Protein AF-A0A2D4IFN1-F1 (afdb_monomer_lite)

Foldseek 3Di:
DDDPVLLVLLVVQVLVVVVVVDDPVVSVVVVVCVVVVVLVVDPPNDDPPDQPPDPPDVVSSHDDDDAFPLDCVNQLPDDPVLLVVLCVVVVHDDFQAADPPPDADPLAAAADWDFDQDPVGTDTDGPRDDDDGRQNSHDSNVSSVRSSLSCQQAQGDSLVVDDLVRLVVNCVNQHDPVLQDDADPPADRVNSSVVSSVSCCVVPPHDPPRDYNDD

InterPro domains:
  IPR026254 E3 ubiquitin-protein ligase RNF31-like [PTHR16004] (50-207)
  IPR041031 RNF31, C-terminal [PF18091] (82-173)

Structure (mmCIF, N/CA/C/O backbone):
data_AF-A0A2D4IFN1-F1
#
_entry.id   AF-A0A2D4IFN1-F1
#
loop_
_atom_site.group_PDB
_atom_site.id
_atom_site.type_symbol
_atom_site.label_atom_id
_atom_site.label_alt_id
_atom_site.label_comp_id
_atom_site.label_asym_id
_atom_site.label_entity_id
_atom_site.label_seq_id
_atom_site.pdbx_PDB_ins_code
_atom_site.Cartn_x
_atom_site.Cartn_y
_atom_site.Cartn_z
_atom_site.occupancy
_atom_site.B_iso_or_equiv
_atom_site.auth_seq_id
_atom_site.auth_comp_id
_atom_site.auth_asym_id
_atom_site.auth_atom_id
_atom_site.pdbx_PDB_model_num
ATOM 1 N N . TYR A 1 1 ? -7.318 36.424 -1.159 1.00 52.06 1 TYR A N 1
ATOM 2 C CA . TYR A 1 1 ? -5.862 36.596 -1.014 1.00 52.06 1 TYR A CA 1
ATOM 3 C C . TYR A 1 1 ? -5.409 35.770 0.176 1.00 52.06 1 TYR A C 1
ATOM 5 O O . TYR A 1 1 ? -6.035 35.877 1.222 1.00 52.06 1 TYR A O 1
ATOM 13 N N . MET A 1 2 ? -4.438 34.872 -0.018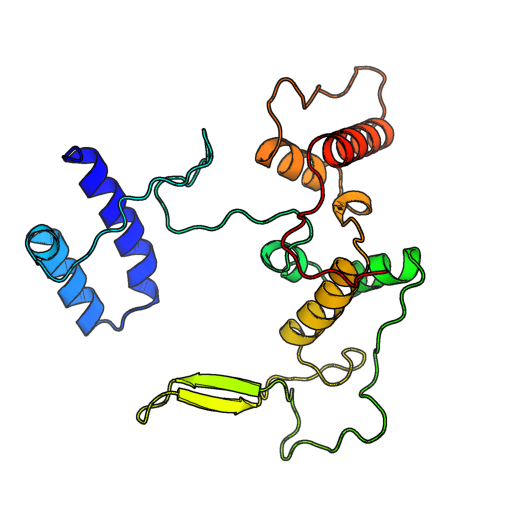 1.00 57.16 2 MET A N 1
ATOM 14 C CA . MET A 1 2 ? -3.873 34.053 1.065 1.00 57.16 2 MET A CA 1
ATOM 15 C C . MET A 1 2 ? -3.116 34.941 2.053 1.00 57.16 2 MET A C 1
ATOM 17 O O . MET A 1 2 ? -2.542 35.952 1.650 1.00 57.16 2 MET A O 1
ATOM 21 N N . GLY A 1 3 ? -3.128 34.577 3.333 1.00 70.31 3 GLY A N 1
ATOM 22 C CA . GLY A 1 3 ? -2.369 35.307 4.349 1.00 70.31 3 GLY A CA 1
ATOM 23 C C . GLY A 1 3 ? -0.859 35.103 4.185 1.00 70.31 3 GLY A C 1
ATOM 24 O O . GLY A 1 3 ? -0.416 34.052 3.726 1.00 70.31 3 GLY A O 1
ATOM 25 N N . GLU A 1 4 ? -0.056 36.073 4.618 1.00 70.31 4 GLU A N 1
ATOM 26 C CA . GLU A 1 4 ? 1.418 36.022 4.590 1.00 70.31 4 GLU A CA 1
ATOM 27 C C . GLU A 1 4 ? 1.976 34.755 5.272 1.00 70.31 4 GLU A C 1
ATOM 29 O O . GLU A 1 4 ? 2.877 34.089 4.765 1.00 70.31 4 GLU A O 1
ATOM 34 N N . THR A 1 5 ? 1.344 34.324 6.366 1.00 70.44 5 THR A N 1
ATOM 35 C CA . THR A 1 5 ? 1.669 33.074 7.068 1.00 70.44 5 THR A CA 1
ATOM 36 C C . THR A 1 5 ? 1.341 31.811 6.259 1.00 70.44 5 THR A C 1
ATOM 38 O O . THR A 1 5 ? 1.999 30.782 6.418 1.00 70.44 5 THR A O 1
ATOM 41 N N . GLU A 1 6 ? 0.315 31.838 5.403 1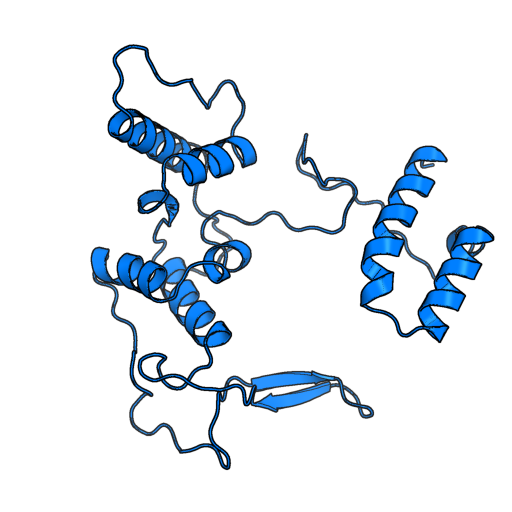.00 67.56 6 GLU A N 1
ATOM 42 C CA . GLU A 1 6 ? -0.013 30.702 4.529 1.00 67.56 6 GLU A CA 1
ATOM 43 C C . GLU A 1 6 ? 1.012 30.570 3.394 1.00 67.56 6 GLU A C 1
ATOM 45 O O . GLU A 1 6 ? 1.385 29.452 3.042 1.00 67.56 6 GLU A O 1
ATOM 50 N N . LEU A 1 7 ? 1.512 31.698 2.880 1.00 70.00 7 LEU A N 1
ATOM 51 C CA . LEU A 1 7 ? 2.553 31.746 1.850 1.00 70.00 7 LEU A CA 1
ATOM 52 C C . LEU A 1 7 ? 3.887 31.195 2.357 1.00 70.00 7 LEU A C 1
ATOM 54 O O . LEU A 1 7 ? 4.477 30.327 1.716 1.00 70.00 7 LEU A O 1
ATOM 58 N N . LEU A 1 8 ? 4.323 31.626 3.543 1.00 73.12 8 LEU A N 1
ATOM 59 C CA . LEU A 1 8 ? 5.566 31.139 4.151 1.00 73.12 8 LEU A CA 1
ATOM 60 C C . LEU A 1 8 ? 5.542 29.618 4.386 1.00 73.12 8 LEU A C 1
ATOM 62 O O . LEU A 1 8 ? 6.537 28.940 4.143 1.00 73.12 8 LEU A O 1
ATOM 66 N N . ASN A 1 9 ? 4.396 29.066 4.798 1.00 74.25 9 ASN A N 1
ATOM 67 C CA . ASN A 1 9 ? 4.241 27.622 5.009 1.00 74.25 9 ASN A CA 1
ATOM 68 C C . ASN A 1 9 ? 4.241 26.809 3.706 1.00 74.25 9 ASN A C 1
ATOM 70 O O . ASN A 1 9 ? 4.748 25.687 3.676 1.00 74.25 9 ASN A O 1
ATOM 74 N N . TYR A 1 10 ? 3.648 27.346 2.639 1.00 74.31 10 TYR A N 1
ATOM 75 C CA . TYR A 1 10 ? 3.663 26.695 1.330 1.00 74.31 10 TYR A CA 1
ATOM 76 C C . TYR A 1 10 ? 5.096 26.582 0.805 1.00 74.31 10 TYR A C 1
ATOM 78 O O . TYR A 1 10 ? 5.537 25.503 0.413 1.00 74.31 10 TYR A O 1
ATOM 86 N N . PHE A 1 11 ? 5.851 27.678 0.866 1.00 76.75 11 PHE A N 1
ATOM 87 C CA . PHE A 1 11 ? 7.202 27.710 0.329 1.00 76.75 11 PHE A CA 1
ATOM 88 C C . PHE A 1 11 ? 8.231 26.960 1.165 1.00 76.75 11 PHE A C 1
ATOM 90 O O . PHE A 1 11 ? 9.120 26.351 0.580 1.00 76.75 11 PHE A O 1
ATOM 97 N N . SER A 1 12 ? 8.092 26.919 2.492 1.00 78.62 12 SER A N 1
ATOM 98 C CA . SER A 1 12 ? 8.950 26.061 3.317 1.00 78.62 12 SER A CA 1
ATOM 99 C C . SER A 1 12 ? 8.754 24.579 2.989 1.00 78.62 12 SER A C 1
ATOM 101 O O . SER A 1 12 ? 9.715 23.819 2.937 1.00 78.62 12 SER A O 1
ATOM 103 N N . THR A 1 13 ? 7.515 24.168 2.704 1.00 77.81 13 THR A N 1
ATOM 104 C CA . THR A 1 13 ? 7.206 22.793 2.290 1.00 77.81 13 THR A CA 1
ATOM 105 C C . THR A 1 13 ? 7.750 22.500 0.891 1.00 77.81 13 THR A C 1
ATOM 107 O O . THR A 1 13 ? 8.342 21.445 0.669 1.00 77.81 13 THR A O 1
ATOM 110 N N . LEU A 1 14 ? 7.564 23.434 -0.046 1.00 78.06 14 LEU A N 1
ATOM 111 C CA . LEU A 1 14 ? 8.044 23.303 -1.419 1.00 78.06 14 LEU A CA 1
ATOM 112 C C . LEU A 1 14 ? 9.578 23.248 -1.485 1.00 78.06 14 LEU A C 1
ATOM 114 O O . LEU A 1 14 ? 10.118 22.429 -2.220 1.00 78.06 14 LEU A O 1
ATOM 118 N N . ASP A 1 15 ? 10.273 24.061 -0.688 1.00 83.19 15 ASP A N 1
ATOM 119 C CA . ASP A 1 15 ? 11.737 24.065 -0.597 1.00 83.19 15 ASP A CA 1
ATOM 120 C C . ASP A 1 15 ? 12.299 22.692 -0.205 1.00 83.19 15 ASP A C 1
ATOM 122 O O . ASP A 1 15 ? 13.201 22.177 -0.866 1.00 83.19 15 ASP A O 1
ATOM 126 N N . ILE A 1 16 ? 11.703 22.054 0.810 1.00 81.88 16 ILE A N 1
ATOM 127 C CA . ILE A 1 16 ? 12.109 20.717 1.270 1.00 81.88 16 ILE A CA 1
ATOM 128 C C . ILE A 1 16 ? 11.970 19.686 0.145 1.00 81.88 16 ILE A C 1
ATOM 130 O O . ILE A 1 16 ? 12.849 18.843 -0.029 1.00 81.88 16 ILE A O 1
ATOM 134 N N . GLN A 1 17 ? 10.876 19.747 -0.618 1.00 78.00 17 GLN A N 1
ATOM 135 C CA . GLN A 1 17 ? 10.627 18.812 -1.716 1.00 78.00 17 GLN A CA 1
ATOM 136 C C . GLN A 1 17 ? 11.602 19.042 -2.876 1.00 78.00 17 GLN A C 1
ATOM 138 O O . GLN A 1 17 ? 12.203 18.094 -3.379 1.00 78.00 17 GLN A O 1
ATOM 143 N N . LEU A 1 18 ? 11.804 20.301 -3.267 1.00 81.81 18 LEU A N 1
ATOM 144 C CA . LEU A 1 18 ? 12.622 20.655 -4.424 1.00 81.81 18 LEU A CA 1
ATOM 145 C C . LEU A 1 18 ? 14.125 20.503 -4.176 1.00 81.81 18 LEU A C 1
ATOM 147 O O . LEU A 1 18 ? 14.847 20.179 -5.116 1.00 81.81 18 LEU A O 1
ATOM 151 N N . ARG A 1 19 ? 14.602 20.646 -2.932 1.00 85.62 19 ARG A N 1
ATOM 152 C CA . ARG A 1 19 ? 16.028 20.493 -2.586 1.00 85.62 19 ARG A CA 1
ATOM 153 C C . ARG A 1 19 ? 16.619 19.155 -3.029 1.00 85.62 19 ARG A C 1
ATOM 155 O O . ARG A 1 19 ? 17.788 19.095 -3.385 1.00 85.62 19 ARG A O 1
ATOM 162 N N . SER A 1 20 ? 15.831 18.083 -2.986 1.00 79.38 20 SER A N 1
ATOM 163 C CA . SER A 1 20 ? 16.290 16.746 -3.391 1.00 79.38 20 SER A CA 1
ATOM 164 C C . SER A 1 20 ? 16.084 16.432 -4.875 1.00 79.38 20 SER A C 1
ATOM 166 O O . SER A 1 20 ? 16.578 15.414 -5.352 1.00 79.38 20 SER A O 1
ATOM 168 N N . CYS A 1 21 ? 15.335 17.275 -5.589 1.00 83.00 21 CYS A N 1
ATOM 169 C CA . CYS A 1 21 ? 14.898 17.019 -6.961 1.00 83.00 21 CYS A CA 1
ATOM 170 C C . CYS A 1 21 ? 15.570 17.929 -7.994 1.00 83.00 21 CYS A C 1
ATOM 172 O O . CYS A 1 21 ? 15.540 17.610 -9.178 1.00 83.00 21 CYS A O 1
ATOM 174 N N . LEU A 1 22 ? 16.135 19.057 -7.564 1.00 84.38 22 LEU A N 1
ATOM 175 C CA . LEU A 1 22 ? 16.814 20.018 -8.426 1.00 84.38 22 LEU A CA 1
ATOM 176 C C . LEU A 1 22 ? 18.331 19.860 -8.305 1.00 84.38 22 LEU A C 1
ATOM 178 O O . LEU A 1 22 ? 18.849 19.540 -7.235 1.00 84.38 22 LEU A O 1
ATOM 182 N N . ASP A 1 23 ? 19.049 20.114 -9.397 1.00 91.06 23 ASP A N 1
ATOM 183 C CA . ASP A 1 23 ? 20.492 20.316 -9.330 1.00 91.06 23 ASP A CA 1
ATOM 184 C C . ASP A 1 23 ? 20.823 21.584 -8.522 1.00 91.06 23 ASP A C 1
ATOM 186 O O . ASP A 1 23 ? 19.972 22.451 -8.303 1.00 91.06 23 ASP A O 1
ATOM 190 N N . GLN A 1 24 ? 22.074 21.690 -8.071 1.00 87.06 24 GLN A N 1
ATOM 191 C CA . GLN A 1 24 ? 22.496 22.754 -7.162 1.00 87.06 24 GLN A CA 1
ATOM 192 C C . GLN A 1 24 ? 22.276 24.158 -7.747 1.00 87.06 24 GLN A C 1
ATOM 194 O O . GLN A 1 24 ? 21.815 25.045 -7.035 1.00 87.06 24 GLN A O 1
ATOM 199 N N . GLU A 1 25 ? 22.556 24.361 -9.036 1.00 91.06 25 GLU A N 1
ATOM 200 C CA . GLU A 1 25 ? 22.451 25.676 -9.675 1.00 91.06 25 GLU A CA 1
ATOM 201 C C . GLU A 1 25 ? 20.982 26.104 -9.816 1.00 91.06 25 GLU A C 1
ATOM 203 O O . GLU A 1 25 ? 20.613 27.237 -9.483 1.00 91.06 25 GLU A O 1
ATOM 208 N N . THR A 1 26 ? 20.114 25.176 -10.224 1.00 87.69 26 THR A N 1
ATOM 209 C CA . THR A 1 26 ? 18.667 25.411 -10.312 1.00 87.69 26 THR A CA 1
ATOM 210 C C . THR A 1 26 ? 18.039 25.620 -8.932 1.00 87.69 26 THR A C 1
ATOM 212 O O . THR A 1 26 ? 17.188 26.503 -8.771 1.00 87.69 26 THR A O 1
ATOM 215 N N . TYR A 1 27 ? 18.460 24.852 -7.921 1.00 89.00 27 TYR A N 1
ATOM 216 C CA . TYR A 1 27 ? 17.995 25.016 -6.544 1.00 89.00 27 TYR A CA 1
ATOM 217 C C . TYR A 1 27 ? 18.393 26.379 -5.969 1.00 89.00 27 TYR A C 1
ATOM 219 O O . TYR A 1 27 ? 17.546 27.071 -5.403 1.00 89.00 27 TYR A O 1
ATOM 227 N N . ASP A 1 28 ? 19.639 26.812 -6.170 1.00 87.44 28 ASP A N 1
ATOM 228 C CA . ASP A 1 28 ? 20.123 28.110 -5.694 1.00 87.44 28 ASP A CA 1
ATOM 229 C C . ASP A 1 28 ? 19.352 29.266 -6.353 1.00 87.44 28 ASP A C 1
ATOM 231 O O . ASP A 1 28 ? 18.969 30.232 -5.683 1.00 87.44 28 ASP A O 1
ATOM 235 N N . LEU A 1 29 ? 19.040 29.152 -7.651 1.00 86.88 29 LEU A N 1
ATOM 236 C CA . LEU A 1 29 ? 18.209 30.125 -8.363 1.00 86.88 29 LEU A CA 1
ATOM 237 C C . LEU A 1 29 ? 16.767 30.155 -7.833 1.00 86.88 29 LEU A C 1
ATOM 239 O O . LEU A 1 29 ? 16.207 31.241 -7.642 1.00 86.88 29 LEU A O 1
ATOM 243 N N . PHE A 1 30 ? 16.167 28.987 -7.584 1.00 84.88 30 PHE A N 1
ATOM 244 C CA . PHE A 1 30 ? 14.847 28.870 -6.961 1.00 84.88 30 PHE A CA 1
ATOM 245 C C . PHE A 1 30 ? 14.837 29.519 -5.572 1.00 84.88 30 PHE A C 1
ATOM 247 O O . PHE A 1 30 ? 14.008 30.392 -5.310 1.00 84.88 30 PHE A O 1
ATOM 254 N N . HIS A 1 31 ? 15.787 29.154 -4.711 1.00 84.00 31 HIS A N 1
ATOM 255 C CA . HIS A 1 31 ? 15.879 29.643 -3.338 1.00 84.00 31 HIS A CA 1
ATOM 256 C C . HIS A 1 31 ? 16.119 31.160 -3.296 1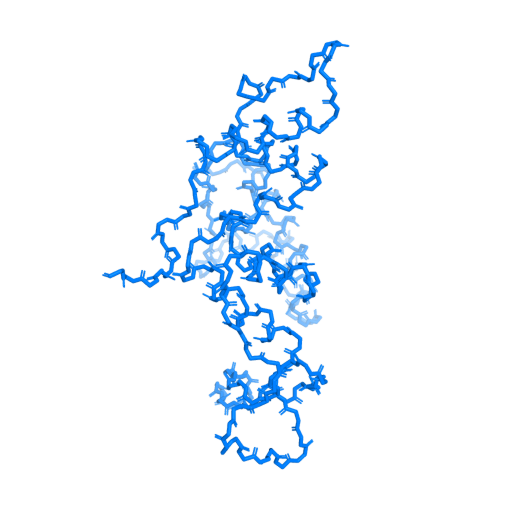.00 84.00 31 HIS A C 1
ATOM 258 O O . HIS A 1 31 ? 15.530 31.869 -2.475 1.00 84.00 31 HIS A O 1
ATOM 264 N N . LYS A 1 32 ? 16.925 31.695 -4.223 1.00 83.94 32 LYS A N 1
ATOM 265 C CA . LYS A 1 32 ? 17.119 33.140 -4.394 1.00 83.94 32 LYS A CA 1
ATOM 266 C C . LYS A 1 32 ? 15.817 33.847 -4.777 1.00 83.94 32 LYS A C 1
ATOM 268 O O . LYS A 1 32 ? 15.410 34.783 -4.094 1.00 83.94 32 LYS A O 1
ATOM 273 N N . LYS A 1 33 ? 15.118 33.366 -5.812 1.00 81.81 33 LYS A N 1
ATOM 274 C CA . LYS A 1 33 ? 13.825 33.931 -6.251 1.00 81.81 33 LYS A CA 1
ATOM 275 C C . LYS A 1 33 ? 12.745 33.835 -5.179 1.00 81.81 33 LYS A C 1
ATOM 277 O O . LYS A 1 33 ? 11.870 34.700 -5.112 1.00 81.81 33 LYS A O 1
ATOM 282 N N . LEU A 1 34 ? 12.802 32.787 -4.363 1.00 80.00 34 LEU A N 1
ATOM 283 C CA . LEU A 1 34 ? 11.917 32.589 -3.232 1.00 80.00 34 LEU A CA 1
ATOM 284 C C . LEU A 1 34 ? 12.182 33.617 -2.123 1.00 80.00 34 LEU A C 1
ATOM 286 O O . LEU A 1 34 ? 11.253 34.291 -1.684 1.00 80.00 34 LEU A O 1
ATOM 290 N N . THR A 1 35 ? 13.446 33.766 -1.719 1.00 77.75 35 THR A N 1
ATOM 291 C CA . THR A 1 35 ? 13.885 34.702 -0.667 1.00 77.75 35 THR A CA 1
ATOM 292 C C . THR A 1 35 ? 13.607 36.155 -1.048 1.00 77.75 35 THR A C 1
ATOM 294 O O . THR A 1 35 ? 13.210 36.958 -0.212 1.00 77.75 35 THR A O 1
ATOM 297 N N . GLU A 1 36 ? 13.770 36.498 -2.325 1.00 79.94 36 GLU A N 1
ATOM 298 C CA . GLU A 1 36 ? 13.500 37.842 -2.845 1.00 79.94 36 GLU A CA 1
ATOM 299 C C . GLU A 1 36 ? 11.994 38.113 -3.055 1.00 79.94 36 GLU A C 1
ATOM 301 O O . GLU A 1 36 ? 11.625 39.177 -3.545 1.00 79.94 36 GLU A O 1
ATOM 306 N N . HIS A 1 37 ? 11.106 37.164 -2.720 1.00 70.50 37 HIS A N 1
ATOM 307 C CA . HIS A 1 37 ? 9.660 37.216 -2.991 1.00 70.50 37 HIS A CA 1
ATOM 308 C C . HIS A 1 37 ? 9.303 37.413 -4.483 1.00 70.50 37 HIS A C 1
ATOM 310 O O . HIS A 1 37 ? 8.142 37.645 -4.825 1.00 70.50 37 HIS A O 1
ATOM 316 N N . VAL A 1 38 ? 10.274 37.270 -5.390 1.00 75.06 38 VAL A N 1
ATOM 317 C CA . VAL A 1 38 ? 10.118 37.466 -6.841 1.00 75.06 38 VAL A CA 1
ATOM 318 C C . VAL A 1 38 ? 9.338 36.316 -7.461 1.00 75.06 38 VAL A C 1
ATOM 320 O O . VAL A 1 38 ? 8.567 36.525 -8.393 1.00 75.06 38 VAL A O 1
ATOM 323 N N . LEU A 1 39 ? 9.474 35.108 -6.904 1.00 70.12 39 LEU A N 1
ATOM 324 C CA . LEU A 1 39 ? 8.698 33.945 -7.328 1.00 70.12 39 LEU A CA 1
ATOM 325 C C . LEU A 1 39 ? 7.188 34.231 -7.243 1.00 70.12 39 LEU A C 1
ATOM 327 O O . LEU A 1 39 ? 6.453 33.861 -8.149 1.00 70.12 39 LEU A O 1
ATOM 331 N N . MET A 1 40 ? 6.749 34.974 -6.212 1.00 68.44 40 MET A N 1
ATOM 332 C CA . MET A 1 40 ? 5.348 35.376 -5.993 1.00 68.44 40 MET A CA 1
ATOM 333 C C . MET A 1 40 ? 4.800 36.398 -6.990 1.00 68.44 40 MET A C 1
ATOM 335 O O . MET A 1 40 ? 3.592 36.622 -7.056 1.00 68.44 40 MET A O 1
ATOM 339 N N . GLN A 1 41 ? 5.684 37.034 -7.745 1.00 66.62 41 GLN A N 1
ATOM 340 C CA . GLN A 1 41 ? 5.337 38.041 -8.738 1.00 66.62 41 GLN A CA 1
ATOM 341 C C . GLN A 1 41 ? 5.471 37.493 -10.161 1.00 66.62 41 GLN A C 1
ATOM 343 O O . GLN A 1 41 ? 5.088 38.174 -11.110 1.00 66.62 41 GLN A O 1
ATOM 348 N N . ASP A 1 42 ? 6.005 36.277 -10.318 1.00 69.06 42 ASP A N 1
ATOM 349 C CA . ASP A 1 42 ? 6.207 35.659 -11.619 1.00 69.06 42 ASP A CA 1
ATOM 350 C C . ASP A 1 42 ? 4.860 35.171 -12.185 1.00 69.06 42 ASP A C 1
ATOM 352 O O . ASP A 1 42 ? 4.261 34.237 -11.645 1.00 69.06 42 ASP A O 1
ATOM 356 N N . PRO A 1 43 ? 4.365 35.759 -13.289 1.00 64.06 43 PRO A N 1
ATOM 357 C CA . PRO A 1 43 ? 3.074 35.395 -13.868 1.00 64.06 43 PRO A CA 1
ATOM 358 C C . PRO A 1 43 ? 3.055 33.978 -14.462 1.00 64.06 43 PRO A C 1
ATOM 360 O O . PRO A 1 43 ? 1.980 33.462 -14.768 1.00 64.06 43 PRO A O 1
ATOM 363 N N . LYS A 1 44 ? 4.221 33.343 -14.653 1.00 68.75 44 LYS A N 1
ATOM 364 C CA . LYS A 1 44 ? 4.337 31.949 -15.102 1.00 68.75 44 LYS A CA 1
ATOM 365 C C . LYS A 1 44 ? 4.416 30.962 -13.941 1.00 68.75 44 LYS A C 1
ATOM 367 O O . LYS A 1 44 ? 4.228 29.767 -14.167 1.00 68.75 44 LYS A O 1
ATOM 372 N N . PHE A 1 45 ? 4.677 31.426 -12.720 1.00 63.81 45 PHE A N 1
ATOM 373 C CA . PHE A 1 45 ? 4.707 30.562 -11.550 1.00 63.81 45 PHE A CA 1
ATOM 374 C C . PHE A 1 45 ? 3.284 30.378 -11.011 1.00 63.81 45 PHE A C 1
ATOM 376 O O . PHE A 1 45 ? 2.715 31.244 -10.352 1.00 63.81 45 PHE A O 1
ATOM 383 N N . GLN A 1 46 ? 2.682 29.228 -11.314 1.00 57.84 46 GLN A N 1
ATOM 384 C CA . GLN A 1 46 ? 1.361 28.870 -10.805 1.00 57.84 46 GLN A CA 1
ATOM 385 C C . GLN A 1 46 ? 1.507 28.100 -9.488 1.00 57.84 46 GLN A C 1
ATOM 387 O O . GLN A 1 46 ? 1.957 26.956 -9.471 1.00 57.84 46 GLN A O 1
ATOM 392 N N . TRP A 1 47 ? 1.111 28.707 -8.367 1.00 64.94 47 TRP A N 1
ATOM 393 C CA . TRP A 1 47 ? 0.964 27.993 -7.094 1.00 64.94 47 TRP A CA 1
ATOM 394 C C . TRP A 1 47 ? -0.369 27.259 -7.051 1.00 64.94 47 TRP A C 1
ATOM 396 O O . TRP A 1 47 ? -1.444 27.849 -7.196 1.00 64.94 47 TRP A O 1
ATOM 406 N N . CYS A 1 48 ? -0.300 25.966 -6.761 1.00 55.91 48 CYS A N 1
ATOM 407 C CA . CYS A 1 48 ? -1.479 25.179 -6.465 1.00 55.91 48 CYS A CA 1
ATOM 408 C C . CYS A 1 48 ? -1.943 25.524 -5.042 1.00 55.91 48 CYS A C 1
ATOM 410 O O . CYS A 1 48 ? -1.471 24.967 -4.055 1.00 55.91 48 CYS A O 1
ATOM 412 N N . THR A 1 49 ? -2.878 26.468 -4.923 1.00 54.69 49 THR A N 1
ATOM 413 C CA . THR A 1 49 ? -3.518 26.824 -3.641 1.00 54.69 49 THR A CA 1
ATOM 414 C C . THR A 1 49 ? -4.593 25.818 -3.228 1.00 54.69 49 THR A C 1
ATOM 416 O O . THR A 1 49 ? -5.300 26.031 -2.237 1.00 54.69 49 THR A O 1
ATOM 419 N N . HIS A 1 50 ? -4.733 24.722 -3.984 1.00 59.09 50 HIS A N 1
ATOM 420 C CA . HIS A 1 50 ? -5.731 23.692 -3.754 1.00 59.09 50 HIS A CA 1
ATOM 421 C C . HIS A 1 50 ? -5.419 22.980 -2.443 1.00 59.09 50 HIS A C 1
ATOM 423 O O . HIS A 1 50 ? -4.657 22.020 -2.361 1.00 59.09 50 HIS A O 1
ATOM 429 N N . LYS A 1 51 ? -6.044 23.486 -1.382 1.00 70.31 51 LYS A N 1
ATOM 430 C CA . LYS A 1 51 ? -6.131 22.806 -0.100 1.00 70.31 51 LYS A CA 1
ATOM 431 C C . LYS A 1 51 ? -6.781 21.449 -0.374 1.00 70.31 51 LYS A C 1
ATOM 433 O O . LYS A 1 51 ? -7.851 21.414 -0.979 1.00 70.31 51 LYS A O 1
ATOM 438 N N . CYS A 1 52 ? -6.151 20.362 0.072 1.00 79.12 52 CYS A N 1
ATOM 439 C CA . CYS A 1 52 ? -6.706 19.012 -0.085 1.00 79.12 52 CYS A CA 1
ATOM 440 C C . CYS A 1 52 ? -8.185 18.990 0.330 1.00 79.12 52 CYS A C 1
ATOM 442 O O . CYS A 1 52 ? -8.511 19.618 1.328 1.00 79.12 52 CYS A O 1
ATOM 444 N N . PRO A 1 53 ? -9.101 18.333 -0.397 1.00 79.94 53 PRO A N 1
ATOM 445 C CA . PRO A 1 53 ? -10.533 18.440 -0.120 1.00 79.94 53 PRO A CA 1
ATOM 446 C C . PRO A 1 53 ? -10.942 17.779 1.204 1.00 79.94 53 PRO A C 1
ATOM 448 O O . PRO A 1 53 ? -11.932 18.197 1.799 1.00 79.94 53 PRO A O 1
ATOM 451 N N . ILE A 1 54 ? -10.161 16.821 1.718 1.00 80.50 54 ILE A N 1
ATOM 452 C CA . ILE A 1 54 ? -10.495 16.070 2.932 1.00 80.50 54 ILE A CA 1
ATOM 453 C C . ILE A 1 54 ? -10.377 16.967 4.183 1.00 80.50 54 ILE A C 1
ATOM 455 O O . ILE A 1 54 ? -9.305 17.538 4.452 1.00 80.5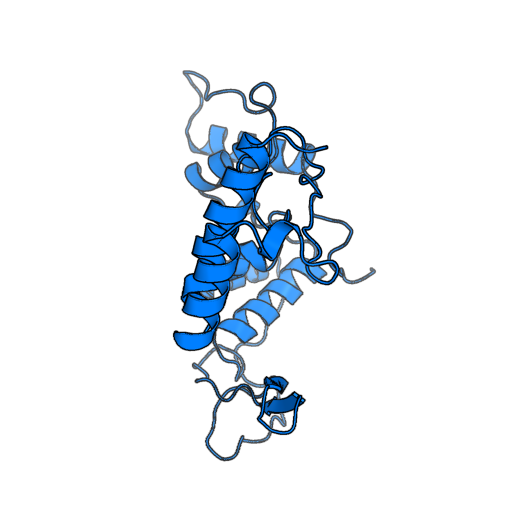0 54 ILE A O 1
ATOM 459 N N . PRO A 1 55 ? -11.464 17.132 4.962 1.00 77.12 55 PRO A N 1
ATOM 460 C CA . PRO A 1 55 ? -11.422 17.839 6.238 1.00 77.12 55 PRO A CA 1
ATOM 461 C C . PRO A 1 55 ? -10.440 17.170 7.207 1.00 77.12 55 PRO A C 1
ATOM 463 O O . PRO A 1 55 ? -10.331 15.951 7.243 1.00 77.12 55 PRO A O 1
ATOM 466 N N . HIS A 1 56 ? -9.716 17.964 7.998 1.00 79.12 56 HIS A N 1
ATOM 467 C CA . HIS A 1 56 ? -8.765 17.471 9.010 1.00 79.12 56 HIS A CA 1
ATOM 468 C C . HIS A 1 56 ? -7.609 16.591 8.490 1.00 79.12 56 HIS A C 1
ATOM 470 O O . HIS A 1 56 ? -6.926 15.959 9.294 1.00 79.12 56 HIS A O 1
ATOM 476 N N . CYS A 1 57 ? -7.319 16.587 7.179 1.00 82.38 57 CYS A N 1
ATOM 477 C CA . CYS A 1 57 ? -6.108 15.945 6.665 1.00 82.38 57 CYS A CA 1
ATOM 478 C C . CYS A 1 57 ? -4.854 16.574 7.321 1.00 82.38 57 CYS A C 1
ATOM 480 O O . CYS A 1 57 ? -4.649 17.788 7.201 1.00 82.38 57 CYS A O 1
ATOM 482 N N . PRO A 1 58 ? -3.991 15.784 7.991 1.00 82.00 58 PRO A N 1
ATOM 483 C CA . PRO A 1 58 ? -2.845 16.314 8.735 1.00 82.00 58 PRO A CA 1
ATOM 484 C C . PRO A 1 58 ? -1.782 16.941 7.822 1.00 82.00 58 PRO A C 1
ATOM 486 O O . PRO A 1 58 ? -1.039 17.817 8.252 1.00 82.00 58 PRO A O 1
ATOM 489 N N . ILE A 1 59 ? -1.745 16.535 6.549 1.00 81.31 59 ILE A N 1
ATOM 490 C CA . ILE A 1 59 ? -0.801 17.011 5.527 1.00 81.31 59 ILE A CA 1
ATOM 491 C C . ILE A 1 59 ? -1.485 17.876 4.459 1.00 81.31 59 ILE A C 1
ATOM 493 O O . ILE A 1 59 ? -0.984 18.020 3.348 1.00 81.31 59 ILE A O 1
ATOM 497 N N . ARG A 1 60 ? -2.625 18.505 4.789 1.00 81.00 60 ARG A N 1
ATOM 498 C CA . ARG A 1 60 ? -3.450 19.309 3.859 1.00 81.00 60 ARG A CA 1
ATOM 499 C C . ARG A 1 60 ? -2.696 20.442 3.139 1.00 81.00 60 ARG A C 1
ATOM 501 O O . ARG A 1 60 ? -3.214 20.988 2.167 1.00 81.00 60 ARG A O 1
ATOM 508 N N . ARG A 1 61 ? -1.513 20.819 3.634 1.00 75.31 61 ARG A N 1
ATOM 509 C CA . ARG A 1 61 ? -0.650 21.887 3.101 1.00 75.31 61 ARG A CA 1
ATOM 510 C C . ARG A 1 61 ? 0.494 21.384 2.208 1.00 75.31 61 ARG A C 1
ATOM 512 O O . ARG A 1 61 ? 1.267 22.202 1.732 1.00 75.31 61 ARG A O 1
ATOM 519 N N . SER A 1 62 ? 0.603 20.077 1.987 1.00 75.44 62 SER A N 1
ATOM 520 C CA . SER A 1 62 ? 1.638 19.456 1.152 1.00 75.44 62 SER A CA 1
ATOM 521 C C . SER A 1 62 ? 1.031 18.865 -0.120 1.00 75.44 62 SER A C 1
ATOM 523 O O . SER A 1 62 ? -0.158 18.548 -0.147 1.00 75.44 62 SER A O 1
ATOM 525 N N . LEU A 1 63 ? 1.843 18.653 -1.159 1.00 79.00 63 LEU A N 1
ATOM 526 C CA . LEU A 1 63 ? 1.446 17.824 -2.301 1.00 79.00 63 LEU A CA 1
ATOM 527 C C . LEU A 1 63 ? 1.275 16.366 -1.838 1.00 79.00 63 LEU A C 1
ATOM 529 O O . LEU A 1 63 ? 2.226 15.772 -1.333 1.00 79.00 63 LEU A O 1
ATOM 533 N N . HIS A 1 64 ? 0.071 15.804 -1.972 1.00 83.19 64 HIS A N 1
ATOM 534 C CA . HIS A 1 64 ? -0.238 14.421 -1.589 1.00 83.19 64 HIS A CA 1
ATOM 535 C C . HIS A 1 64 ? -1.463 13.876 -2.333 1.00 83.19 64 HIS A C 1
ATOM 537 O O . HIS A 1 64 ? -2.265 14.639 -2.870 1.00 83.19 64 HIS A O 1
ATOM 543 N N . GLY A 1 65 ? -1.615 12.550 -2.309 1.00 83.88 65 GLY A N 1
ATOM 544 C CA . GLY A 1 65 ? -2.834 11.837 -2.683 1.00 83.88 65 GLY A CA 1
ATOM 545 C C . GLY A 1 65 ? -3.474 11.154 -1.472 1.00 83.88 65 GLY A C 1
ATOM 546 O O . GLY A 1 65 ? -2.817 10.911 -0.456 1.00 83.88 65 GLY A O 1
ATOM 547 N N . HIS A 1 66 ? -4.763 10.838 -1.581 1.00 85.56 66 HIS A N 1
ATOM 548 C CA . HIS A 1 66 ? -5.456 9.967 -0.637 1.00 85.56 66 HIS A CA 1
ATOM 549 C C . HIS A 1 66 ? -5.647 8.612 -1.292 1.00 85.56 66 HIS A C 1
ATOM 551 O O . HIS A 1 66 ? -6.263 8.513 -2.347 1.00 85.56 66 HIS A O 1
ATOM 557 N N . HIS A 1 67 ? -5.089 7.585 -0.669 1.00 87.50 67 HIS A N 1
ATOM 558 C CA . HIS A 1 67 ? -5.091 6.237 -1.207 1.00 87.50 67 HIS A CA 1
ATOM 559 C C . HIS A 1 67 ? -5.989 5.349 -0.340 1.00 87.50 67 HIS A C 1
ATOM 561 O O . HIS A 1 67 ? -5.953 5.481 0.889 1.00 87.50 67 HIS A O 1
ATOM 567 N N . PRO A 1 68 ? -6.781 4.445 -0.934 1.00 90.81 68 PRO A N 1
ATOM 568 C CA . PRO A 1 68 ? -7.451 3.391 -0.186 1.00 90.81 68 PRO A CA 1
ATOM 569 C C . PRO A 1 68 ? -6.440 2.343 0.288 1.00 90.81 68 PRO A C 1
ATOM 571 O O . PRO A 1 68 ? -5.303 2.279 -0.191 1.00 90.81 68 PRO A O 1
ATOM 574 N N . ARG A 1 69 ? -6.849 1.516 1.250 1.00 93.69 69 ARG A N 1
ATOM 575 C CA . ARG A 1 69 ? -5.953 0.570 1.933 1.00 93.69 69 ARG A CA 1
ATOM 576 C C . ARG A 1 69 ? -5.391 -0.542 1.034 1.00 93.69 69 ARG A C 1
ATOM 578 O O . ARG A 1 69 ? -4.337 -1.084 1.349 1.00 93.69 69 ARG A O 1
ATOM 585 N N . ASP A 1 70 ? -6.055 -0.840 -0.079 1.00 94.25 70 ASP A N 1
ATOM 586 C CA . ASP A 1 70 ? -5.653 -1.788 -1.129 1.00 94.25 70 ASP A CA 1
ATOM 587 C C . ASP A 1 70 ? -4.823 -1.142 -2.258 1.00 94.25 70 ASP A C 1
ATOM 589 O O . ASP A 1 70 ? -4.398 -1.801 -3.206 1.00 94.25 70 ASP A O 1
ATOM 593 N N . CYS A 1 71 ? -4.525 0.155 -2.173 1.00 93.31 71 CYS A N 1
ATOM 594 C CA . CYS A 1 71 ? -3.707 0.819 -3.180 1.00 93.31 71 CYS A CA 1
ATOM 595 C C . CYS A 1 71 ? -2.252 0.323 -3.162 1.00 93.31 71 CYS A C 1
ATOM 597 O O . CYS A 1 71 ? -1.643 0.141 -2.103 1.00 93.31 71 CYS A O 1
ATOM 599 N N . LEU A 1 72 ? -1.642 0.242 -4.351 1.00 94.50 72 LEU A N 1
ATOM 600 C CA . LEU A 1 72 ? -0.211 -0.015 -4.533 1.00 94.50 72 LEU A CA 1
ATOM 601 C C . LEU A 1 72 ? 0.672 0.919 -3.697 1.00 94.50 72 LEU A C 1
ATOM 603 O O . LEU A 1 72 ? 1.717 0.485 -3.223 1.00 94.50 72 LEU A O 1
ATOM 607 N N . PHE A 1 73 ? 0.245 2.169 -3.475 1.00 92.44 73 PHE A N 1
ATOM 608 C CA . PHE A 1 73 ? 0.968 3.124 -2.633 1.00 92.44 73 PHE A CA 1
ATOM 609 C C . PHE A 1 73 ? 1.301 2.555 -1.244 1.00 92.44 73 PHE A C 1
ATOM 611 O O . PHE A 1 73 ? 2.407 2.787 -0.762 1.00 92.44 73 PHE A O 1
ATOM 618 N N . TYR A 1 74 ? 0.385 1.786 -0.639 1.00 94.88 74 TYR A N 1
ATOM 619 C CA . TYR A 1 74 ? 0.610 1.103 0.639 1.00 94.88 74 TYR A CA 1
ATOM 620 C C . TYR A 1 74 ? 1.126 -0.324 0.457 1.00 94.88 74 TYR A C 1
ATOM 622 O O . TYR A 1 74 ? 2.056 -0.741 1.143 1.00 94.88 74 TYR A O 1
ATOM 630 N N . LEU A 1 75 ? 0.543 -1.091 -0.468 1.00 96.69 75 LEU A N 1
ATOM 631 C CA . LEU A 1 75 ? 0.868 -2.512 -0.603 1.00 96.69 75 LEU A CA 1
ATOM 632 C C . LEU A 1 75 ? 2.282 -2.775 -1.142 1.00 96.69 75 LEU A C 1
ATOM 634 O O . LEU A 1 75 ? 2.829 -3.848 -0.897 1.00 96.69 75 LEU A O 1
ATOM 638 N N . ARG A 1 76 ? 2.921 -1.806 -1.812 1.00 97.00 76 ARG A N 1
ATOM 639 C CA . ARG A 1 76 ? 4.332 -1.922 -2.232 1.00 97.00 76 ARG A CA 1
ATOM 640 C C . ARG A 1 76 ? 5.313 -2.047 -1.059 1.00 97.00 76 ARG A C 1
ATOM 642 O O . ARG A 1 76 ? 6.403 -2.595 -1.241 1.00 97.00 76 ARG A O 1
ATOM 649 N N . ASP A 1 77 ? 4.924 -1.575 0.127 1.00 96.94 77 ASP A N 1
ATOM 650 C CA . ASP A 1 77 ? 5.750 -1.634 1.337 1.00 96.94 77 ASP A CA 1
ATOM 651 C C . ASP A 1 77 ? 5.674 -3.014 2.011 1.00 96.94 77 ASP A C 1
ATOM 653 O O . ASP A 1 77 ? 6.510 -3.357 2.847 1.00 96.94 77 ASP A O 1
ATOM 657 N N . TRP A 1 78 ? 4.702 -3.852 1.635 1.00 97.94 78 TRP A N 1
ATOM 658 C CA . TRP A 1 78 ? 4.645 -5.229 2.109 1.00 97.94 78 TRP A CA 1
ATOM 659 C C . TRP A 1 78 ? 5.759 -6.079 1.496 1.00 97.94 78 TRP A C 1
ATOM 661 O O . TRP A 1 78 ? 6.179 -5.897 0.350 1.00 97.94 78 TRP A O 1
ATOM 671 N N . GLY A 1 79 ? 6.222 -7.066 2.263 1.00 97.88 79 GLY A N 1
ATOM 672 C CA . GLY A 1 79 ? 7.070 -8.126 1.731 1.00 97.88 79 GLY A CA 1
ATOM 673 C C . GLY A 1 79 ? 6.295 -8.998 0.741 1.00 97.88 79 GLY A C 1
ATOM 674 O O . GLY A 1 79 ? 5.108 -9.269 0.937 1.00 97.88 79 GLY A O 1
ATOM 675 N N . VAL A 1 80 ? 6.983 -9.493 -0.289 1.00 98.25 80 VAL A N 1
ATOM 676 C CA . VAL A 1 80 ? 6.403 -10.402 -1.293 1.00 98.25 80 VAL A CA 1
ATOM 677 C C . VAL A 1 80 ? 5.677 -11.606 -0.667 1.00 98.25 80 VAL A C 1
ATOM 679 O O . VAL A 1 80 ? 4.538 -11.851 -1.068 1.00 98.25 80 VAL A O 1
ATOM 682 N N . PRO A 1 81 ? 6.218 -12.298 0.363 1.00 98.06 81 PRO A N 1
ATOM 683 C CA . PRO A 1 81 ? 5.511 -13.418 0.989 1.00 98.06 81 PRO A CA 1
ATOM 684 C C . PRO A 1 81 ? 4.152 -13.032 1.587 1.00 98.06 81 PRO A C 1
ATOM 686 O O . PRO A 1 81 ? 3.213 -13.821 1.544 1.00 98.06 81 PRO A O 1
ATOM 689 N N . ARG A 1 82 ? 4.015 -11.806 2.115 1.00 98.31 82 ARG A N 1
ATOM 690 C CA . ARG A 1 82 ? 2.760 -11.319 2.707 1.00 98.31 82 ARG A CA 1
ATOM 691 C C . ARG A 1 82 ? 1.697 -11.065 1.634 1.00 98.31 82 ARG A C 1
ATOM 693 O O . ARG A 1 82 ? 0.548 -11.451 1.818 1.00 98.31 82 ARG A O 1
ATOM 700 N N . LEU A 1 83 ? 2.087 -10.480 0.498 1.00 98.56 83 LEU A N 1
ATOM 701 C CA . LEU A 1 83 ? 1.202 -10.290 -0.661 1.00 98.56 83 LEU A CA 1
ATOM 702 C C . LEU A 1 83 ? 0.765 -11.637 -1.258 1.00 98.56 83 LEU A C 1
ATOM 704 O O . LEU A 1 83 ? -0.416 -11.845 -1.527 1.00 98.56 83 LEU A O 1
ATOM 708 N N . GLN A 1 84 ? 1.706 -12.574 -1.410 1.00 98.19 84 GLN A N 1
ATOM 709 C CA . GLN A 1 84 ? 1.417 -13.930 -1.879 1.00 98.19 84 GLN A CA 1
ATOM 710 C C . GLN A 1 84 ? 0.465 -14.666 -0.936 1.00 98.19 84 GLN A C 1
ATOM 712 O O . GLN A 1 84 ? -0.472 -15.298 -1.411 1.00 98.19 84 GLN A O 1
ATOM 717 N N . LYS A 1 85 ? 0.647 -14.549 0.386 1.00 98.38 85 LYS A N 1
ATOM 718 C CA . LYS A 1 85 ? -0.239 -15.182 1.371 1.00 98.38 85 LYS A CA 1
ATOM 719 C C . LYS A 1 85 ? -1.689 -14.713 1.236 1.00 98.38 85 LYS A C 1
ATOM 721 O O . LYS A 1 85 ? -2.594 -15.536 1.329 1.00 98.38 85 LYS A O 1
ATOM 726 N N . LEU A 1 86 ? -1.913 -13.425 0.955 1.00 98.00 86 LEU A N 1
ATOM 727 C CA . LEU A 1 86 ? -3.257 -12.895 0.702 1.00 98.00 86 LEU A CA 1
ATOM 728 C C . LEU A 1 86 ? -3.903 -13.500 -0.544 1.00 98.00 86 LEU A C 1
ATOM 730 O O . LEU A 1 86 ? -5.083 -13.843 -0.512 1.00 98.00 86 LEU A O 1
ATOM 734 N N . LEU A 1 87 ? -3.134 -13.690 -1.613 1.00 98.12 87 LEU A N 1
ATOM 735 C CA . LEU A 1 87 ? -3.614 -14.380 -2.809 1.00 98.12 87 LEU A CA 1
ATOM 736 C C . LEU A 1 87 ? -3.884 -15.869 -2.531 1.00 98.12 87 LEU A C 1
ATOM 738 O O . LEU A 1 87 ? -4.937 -16.376 -2.916 1.00 98.12 87 LEU A O 1
ATOM 742 N N . GLN A 1 88 ? -2.982 -16.549 -1.815 1.00 97.94 88 GLN A N 1
ATOM 743 C CA . GLN A 1 88 ? -3.095 -17.970 -1.457 1.00 97.94 88 GLN A CA 1
ATOM 744 C C . GLN A 1 88 ? -4.343 -18.260 -0.620 1.00 97.94 88 GLN A C 1
ATOM 746 O O . GLN A 1 88 ? -5.101 -19.161 -0.969 1.00 97.94 88 GLN A O 1
ATOM 751 N N . ASP A 1 89 ? -4.598 -17.478 0.431 1.00 98.00 89 ASP A N 1
ATOM 752 C CA . ASP A 1 89 ? -5.751 -17.687 1.323 1.00 98.00 89 ASP A CA 1
ATOM 753 C C . ASP A 1 89 ? -7.095 -17.467 0.624 1.00 98.00 89 ASP A C 1
ATOM 755 O O . ASP A 1 89 ? -8.122 -17.978 1.067 1.00 98.00 89 ASP A O 1
ATOM 759 N N . ASN A 1 90 ? -7.079 -16.756 -0.504 1.00 97.25 90 ASN A N 1
ATOM 760 C CA . ASN A 1 90 ? -8.240 -16.525 -1.355 1.00 97.25 90 ASN A CA 1
ATOM 761 C C . ASN A 1 90 ? -8.237 -17.397 -2.624 1.00 97.25 90 ASN A C 1
ATOM 763 O O . ASN A 1 90 ? -9.052 -17.178 -3.518 1.00 97.25 90 ASN A O 1
ATOM 767 N N . ASN A 1 91 ? -7.356 -18.401 -2.706 1.00 97.81 91 ASN A N 1
ATOM 768 C CA . ASN A 1 91 ? -7.227 -19.331 -3.834 1.00 97.81 91 ASN A CA 1
ATOM 769 C C . ASN A 1 91 ? -6.978 -18.643 -5.193 1.00 97.81 91 ASN A C 1
ATOM 771 O O . ASN A 1 91 ? -7.420 -19.128 -6.236 1.00 97.81 91 ASN A O 1
ATOM 775 N N . ILE A 1 92 ? -6.264 -17.514 -5.195 1.00 97.44 92 ILE A N 1
ATOM 776 C CA . ILE A 1 92 ? -5.882 -16.794 -6.412 1.00 97.44 92 ILE A CA 1
ATOM 777 C C . ILE A 1 92 ? -4.484 -17.232 -6.847 1.00 97.44 92 ILE A C 1
ATOM 779 O O . ILE A 1 92 ? -3.500 -17.041 -6.132 1.00 97.44 92 ILE A O 1
ATOM 783 N N . ALA A 1 93 ? -4.393 -17.805 -8.046 1.00 97.25 93 ALA A N 1
ATOM 784 C CA . ALA A 1 93 ? -3.121 -18.202 -8.638 1.00 97.25 93 ALA A CA 1
ATOM 785 C C . ALA A 1 93 ? -2.276 -16.982 -9.046 1.00 97.25 93 ALA A C 1
ATOM 787 O O . ALA A 1 93 ? -2.796 -15.982 -9.545 1.00 97.25 93 ALA A O 1
ATOM 788 N N . PHE A 1 94 ? -0.960 -17.103 -8.890 1.00 97.31 94 PHE A N 1
ATOM 789 C CA . PHE A 1 94 ? 0.033 -16.135 -9.351 1.00 97.31 94 PHE A CA 1
ATOM 790 C C . PHE A 1 94 ? 1.278 -16.869 -9.856 1.00 97.31 94 PHE A C 1
ATOM 792 O O . PHE A 1 94 ? 1.562 -17.994 -9.446 1.00 97.31 94 PHE A O 1
ATOM 799 N N . ASN A 1 95 ? 2.022 -16.226 -10.751 1.00 96.69 95 ASN A N 1
ATOM 800 C CA . ASN A 1 95 ? 3.230 -16.799 -11.332 1.00 96.69 95 ASN A CA 1
ATOM 801 C C . ASN A 1 95 ? 4.431 -16.556 -10.419 1.00 96.69 95 ASN A C 1
ATOM 803 O O . ASN A 1 95 ? 4.647 -15.431 -9.982 1.00 96.69 95 ASN A O 1
ATOM 807 N N . THR A 1 96 ? 5.245 -17.585 -10.206 1.00 95.88 96 THR A N 1
ATOM 808 C CA . THR A 1 96 ? 6.575 -17.488 -9.577 1.00 95.88 96 THR A CA 1
ATOM 809 C C . THR A 1 96 ? 7.702 -17.663 -10.587 1.00 95.88 96 THR A C 1
ATOM 811 O O . THR A 1 96 ? 8.795 -17.131 -10.401 1.00 95.88 96 THR A O 1
ATOM 814 N N . ASP A 1 97 ? 7.418 -18.351 -11.688 1.00 93.19 97 ASP A N 1
ATOM 815 C CA . ASP A 1 97 ? 8.339 -18.579 -12.793 1.00 93.19 97 ASP A CA 1
ATOM 816 C C . ASP A 1 97 ? 7.946 -17.727 -14.007 1.00 93.19 97 ASP A C 1
ATOM 818 O O . ASP A 1 97 ? 6.765 -17.398 -14.180 1.00 93.19 97 ASP A O 1
ATOM 822 N N . PRO A 1 98 ? 8.913 -17.326 -14.853 1.00 88.75 98 PRO A N 1
ATOM 823 C CA . PRO A 1 98 ? 8.608 -16.617 -16.088 1.00 88.75 98 PRO A CA 1
ATOM 824 C C . PRO A 1 98 ? 7.647 -17.433 -16.974 1.00 88.75 98 PRO A C 1
ATOM 826 O O . PRO A 1 98 ? 7.845 -18.642 -17.125 1.00 88.75 98 PRO A O 1
ATOM 829 N N . PRO A 1 99 ? 6.643 -16.807 -17.617 1.00 85.25 99 PRO A N 1
ATOM 830 C CA . PRO A 1 99 ? 5.733 -17.505 -18.521 1.00 85.25 99 PRO A CA 1
ATOM 831 C C . PRO A 1 99 ? 6.468 -18.244 -19.647 1.00 85.25 99 PRO A C 1
ATOM 833 O O . PRO A 1 99 ? 7.480 -17.762 -20.166 1.00 85.25 99 PRO A O 1
ATOM 836 N N . VAL A 1 100 ? 5.931 -19.390 -20.072 1.00 81.31 100 VAL A N 1
ATOM 837 C CA . VAL A 1 100 ? 6.486 -20.192 -21.175 1.00 81.31 100 VAL A CA 1
ATOM 838 C C . VAL A 1 100 ? 6.639 -19.339 -22.439 1.00 81.31 100 VAL A C 1
ATOM 840 O O . VAL A 1 100 ? 5.720 -18.631 -22.842 1.00 81.31 100 VAL A O 1
ATOM 843 N N . GLY A 1 101 ? 7.811 -19.410 -23.074 1.00 75.62 101 GLY A N 1
ATOM 844 C CA . GLY A 1 101 ? 8.120 -18.633 -24.280 1.00 75.62 101 GLY A CA 1
ATOM 845 C C . GLY A 1 101 ? 8.640 -17.219 -24.005 1.00 75.62 101 GLY A C 1
ATOM 846 O O . GLY A 1 101 ? 8.956 -16.490 -24.949 1.00 75.62 101 GLY A O 1
ATOM 847 N N . THR A 1 102 ? 8.804 -16.836 -22.734 1.00 75.44 102 THR A N 1
ATOM 848 C CA . THR A 1 102 ? 9.535 -15.621 -22.371 1.00 75.44 102 THR A CA 1
ATOM 849 C C . THR A 1 102 ? 10.974 -15.770 -22.872 1.00 75.44 102 THR A C 1
ATOM 851 O O . THR A 1 102 ? 11.718 -16.623 -22.394 1.00 75.44 102 THR A O 1
ATOM 854 N N . ARG A 1 103 ? 11.372 -14.960 -23.871 1.00 70.44 103 ARG A N 1
ATOM 855 C CA . ARG A 1 103 ? 12.752 -14.933 -24.419 1.00 70.44 103 ARG A CA 1
ATOM 856 C C . ARG A 1 103 ? 13.763 -14.640 -23.301 1.00 70.44 103 ARG A C 1
ATOM 858 O O . ARG A 1 103 ? 13.332 -14.323 -22.208 1.00 70.44 103 ARG A O 1
ATOM 865 N N . ALA A 1 104 ? 15.074 -14.710 -23.500 1.00 65.44 104 ALA A N 1
ATOM 866 C CA . ALA A 1 104 ? 16.034 -14.136 -22.541 1.00 65.44 104 ALA A CA 1
ATOM 867 C C . ALA A 1 104 ? 16.327 -12.671 -22.924 1.00 65.44 104 ALA A C 1
ATOM 869 O O . ALA A 1 104 ? 16.348 -12.353 -24.112 1.00 65.44 104 ALA A O 1
ATOM 870 N N . THR A 1 105 ? 16.521 -11.770 -21.955 1.00 63.03 105 THR A N 1
ATOM 871 C CA . THR A 1 105 ? 16.965 -10.394 -22.230 1.00 63.03 105 THR A CA 1
ATOM 872 C C . THR A 1 105 ? 18.468 -10.458 -22.471 1.00 63.03 105 THR A C 1
ATOM 874 O O . THR A 1 105 ? 19.156 -11.108 -21.678 1.00 63.03 105 THR A O 1
ATOM 877 N N . PRO A 1 106 ? 19.012 -9.803 -23.509 1.00 62.06 106 PRO A N 1
ATOM 878 C CA . PRO A 1 106 ? 20.454 -9.618 -23.615 1.00 62.06 106 PRO A CA 1
ATOM 879 C C . PRO A 1 106 ? 20.941 -8.867 -22.365 1.00 62.06 106 PRO A C 1
ATOM 881 O O . PRO A 1 106 ? 20.515 -7.741 -22.133 1.00 62.06 106 PRO A O 1
ATOM 884 N N . GLY A 1 107 ? 21.757 -9.514 -21.528 1.00 65.81 107 GLY A N 1
ATOM 885 C CA . GLY A 1 107 ? 22.220 -8.959 -20.245 1.00 65.81 107 GLY A CA 1
ATOM 886 C C . GLY A 1 107 ? 21.372 -9.310 -19.011 1.00 65.81 107 GLY A C 1
ATOM 887 O O . GLY A 1 107 ? 21.745 -8.936 -17.905 1.00 65.81 107 GLY A O 1
ATOM 888 N N . GLY A 1 108 ? 20.282 -10.071 -19.164 1.00 79.94 108 GLY A N 1
ATOM 889 C CA . GLY A 1 108 ? 19.384 -10.419 -18.056 1.00 79.94 108 GLY A CA 1
ATOM 890 C C . GLY A 1 108 ? 18.495 -9.254 -17.598 1.00 79.94 108 GLY A C 1
ATOM 891 O O . GLY A 1 108 ? 18.384 -8.237 -18.277 1.00 79.94 108 GLY A O 1
ATOM 892 N N . GLY A 1 109 ? 17.802 -9.424 -16.470 1.00 89.38 109 GLY A N 1
ATOM 893 C CA . GLY A 1 109 ? 17.032 -8.353 -15.829 1.00 89.38 109 GLY A CA 1
ATOM 894 C C . GLY A 1 109 ? 15.583 -8.175 -16.304 1.00 89.38 109 GLY A C 1
ATOM 895 O O . GLY A 1 109 ? 15.111 -8.796 -17.264 1.00 89.38 109 GLY A O 1
ATOM 896 N N . CYS A 1 110 ? 14.874 -7.319 -15.569 1.00 93.94 110 CYS A N 1
ATOM 897 C CA . CYS A 1 110 ? 13.444 -7.064 -15.688 1.00 93.94 110 CYS A CA 1
ATOM 898 C C . CYS A 1 110 ? 13.095 -6.361 -17.006 1.00 93.94 110 CYS A C 1
ATOM 900 O O . CYS A 1 110 ? 13.790 -5.446 -17.443 1.00 93.94 110 CYS A O 1
ATOM 902 N N . ARG A 1 111 ? 11.981 -6.768 -17.624 1.00 91.06 111 ARG A N 1
ATOM 903 C CA . ARG A 1 111 ? 11.581 -6.332 -18.976 1.00 91.06 111 ARG A CA 1
ATOM 904 C C . ARG A 1 111 ? 10.377 -5.420 -19.051 1.00 91.06 111 ARG A C 1
ATOM 906 O O . ARG A 1 111 ? 9.903 -5.149 -20.150 1.00 91.06 111 ARG A O 1
ATOM 913 N N . VAL A 1 112 ? 9.851 -4.998 -17.910 1.00 93.00 112 VAL A N 1
ATOM 914 C CA . VAL A 1 112 ? 8.798 -3.986 -17.921 1.00 93.00 112 VAL A CA 1
ATOM 915 C C . VAL A 1 112 ? 9.365 -2.754 -18.615 1.00 93.00 112 VAL A C 1
ATOM 917 O O . VAL A 1 112 ? 10.457 -2.307 -18.266 1.00 93.00 112 VAL A O 1
ATOM 920 N N . MET A 1 113 ? 8.677 -2.298 -19.657 1.00 93.69 113 MET A N 1
ATOM 921 C CA . MET A 1 113 ? 9.081 -1.122 -20.414 1.00 93.69 113 MET A CA 1
ATOM 922 C C . MET A 1 113 ? 8.727 0.114 -19.596 1.00 93.69 113 MET A C 1
ATOM 924 O O . MET A 1 113 ? 7.586 0.268 -19.168 1.00 93.69 113 MET A O 1
ATOM 928 N N . GLU A 1 114 ? 9.716 0.966 -19.371 1.00 92.69 114 GLU A N 1
ATOM 929 C CA . GLU A 1 114 ? 9.593 2.229 -18.658 1.00 92.69 114 GLU A CA 1
ATOM 930 C C . GLU A 1 114 ? 9.915 3.365 -19.631 1.00 92.69 114 GLU A C 1
ATOM 932 O O . GLU A 1 114 ? 10.845 3.264 -20.434 1.00 92.69 114 GLU A O 1
ATOM 937 N N . GLN A 1 115 ? 9.174 4.465 -19.533 1.00 92.44 115 GLN A N 1
ATOM 938 C CA . GLN A 1 115 ? 9.455 5.671 -20.298 1.00 92.44 115 GLN A CA 1
ATOM 939 C C . GLN A 1 115 ? 10.497 6.501 -19.539 1.00 92.44 115 GLN A C 1
ATOM 941 O O . GLN A 1 115 ? 10.178 7.137 -18.533 1.00 92.44 115 GLN A O 1
ATOM 946 N N . LYS A 1 116 ? 11.751 6.465 -19.991 1.00 88.06 116 LYS A N 1
ATOM 947 C CA . LYS A 1 116 ? 12.875 7.151 -19.342 1.00 88.06 116 LYS A CA 1
ATOM 948 C C . LYS A 1 116 ? 13.143 8.496 -20.003 1.00 88.06 116 LYS A C 1
ATOM 950 O O . LYS A 1 116 ? 13.037 8.633 -21.222 1.00 88.06 116 LYS A O 1
ATOM 955 N N . GLU A 1 117 ? 13.511 9.482 -19.194 1.00 89.00 117 GLU A N 1
ATOM 956 C CA . GLU A 1 117 ? 13.968 10.781 -19.682 1.00 89.00 117 GLU A CA 1
ATOM 957 C C . GLU A 1 117 ? 15.417 10.688 -20.166 1.00 89.00 117 GLU A C 1
ATOM 959 O O . GLU A 1 117 ? 16.303 10.186 -19.475 1.00 89.00 117 GLU A O 1
ATOM 964 N N . THR A 1 118 ? 15.647 11.174 -21.379 1.00 86.75 118 THR A N 1
ATOM 965 C CA . THR A 1 118 ? 16.955 11.277 -22.025 1.00 86.75 118 THR A CA 1
ATOM 966 C C . THR A 1 118 ? 17.158 12.706 -22.527 1.00 86.75 118 THR A C 1
ATOM 968 O O . THR A 1 118 ? 16.218 13.502 -22.556 1.00 86.75 118 THR A O 1
ATOM 971 N N . LEU A 1 119 ? 18.378 13.039 -22.960 1.00 84.88 119 LEU A N 1
ATOM 972 C CA . LEU A 1 119 ? 18.677 14.354 -23.543 1.00 84.88 119 LEU A CA 1
ATOM 973 C C . LEU A 1 119 ? 17.812 14.667 -24.779 1.00 84.88 119 LEU A C 1
ATOM 975 O O . LEU A 1 119 ? 17.486 15.827 -25.011 1.00 84.88 119 LEU A O 1
ATOM 979 N N . ASP A 1 120 ? 17.399 13.636 -25.523 1.00 89.81 120 ASP A N 1
ATOM 980 C CA . ASP A 1 120 ? 16.560 13.749 -26.724 1.00 89.81 120 ASP A CA 1
ATOM 981 C C . ASP A 1 120 ? 15.055 13.601 -26.419 1.00 89.81 120 ASP A C 1
ATOM 983 O O . ASP A 1 120 ? 14.231 13.470 -27.327 1.00 89.81 120 ASP A O 1
ATOM 987 N N . GLY A 1 121 ? 14.679 13.616 -25.136 1.00 88.69 121 GLY A N 1
ATOM 988 C CA . GLY A 1 121 ? 13.304 13.463 -24.669 1.00 88.69 121 GLY A CA 1
ATOM 989 C C . GLY A 1 121 ? 13.009 12.078 -24.099 1.00 88.69 121 GLY A C 1
ATOM 990 O O . GLY A 1 121 ? 13.872 11.418 -23.521 1.00 88.69 121 GLY A O 1
ATOM 991 N N . LEU A 1 122 ? 11.754 11.653 -24.208 1.00 88.81 122 LEU A N 1
ATOM 992 C CA . LEU A 1 122 ? 11.253 10.427 -23.590 1.00 88.81 122 LEU A CA 1
ATOM 993 C C . LEU A 1 122 ? 11.499 9.216 -24.489 1.00 88.81 122 LEU A C 1
ATOM 995 O O . LEU A 1 122 ? 11.170 9.240 -25.676 1.00 88.81 122 LEU A O 1
ATOM 999 N N . LYS A 1 123 ? 12.048 8.147 -23.914 1.00 90.94 123 LYS A N 1
ATOM 1000 C CA . LYS A 1 123 ? 12.358 6.913 -24.634 1.00 90.94 123 LYS A CA 1
ATOM 1001 C C . LYS A 1 123 ? 11.929 5.689 -23.834 1.00 90.94 123 LYS A C 1
ATOM 1003 O O . LYS A 1 123 ? 12.243 5.577 -22.652 1.00 90.94 123 LYS A O 1
ATOM 1008 N N . ASP A 1 124 ? 11.267 4.753 -24.505 1.00 92.88 124 ASP A N 1
ATOM 1009 C CA . ASP A 1 124 ? 10.885 3.476 -23.908 1.00 92.88 124 ASP A CA 1
ATOM 1010 C C . ASP A 1 124 ? 12.091 2.542 -23.824 1.00 92.88 124 ASP A C 1
ATOM 1012 O O . ASP A 1 124 ? 12.671 2.130 -24.834 1.00 92.88 124 ASP A O 1
ATOM 1016 N N . GLU A 1 125 ? 12.456 2.170 -22.603 1.00 91.19 125 GLU A N 1
ATOM 1017 C CA . GLU A 1 125 ? 13.556 1.254 -22.327 1.00 91.19 125 GLU A CA 1
ATOM 1018 C C . GLU A 1 125 ? 13.139 0.214 -21.286 1.00 91.19 125 GLU A C 1
ATOM 1020 O O . GLU A 1 125 ? 12.321 0.501 -20.411 1.00 91.19 125 GLU A O 1
ATOM 1025 N N . PRO A 1 126 ? 13.692 -1.010 -21.328 1.00 92.25 126 PRO A N 1
ATOM 1026 C CA . PRO A 1 126 ? 13.413 -1.984 -20.286 1.00 92.25 126 PRO A CA 1
ATOM 1027 C C . PRO A 1 126 ? 13.920 -1.475 -18.930 1.00 92.25 126 PRO A C 1
ATOM 1029 O O . PRO A 1 126 ? 14.968 -0.824 -18.831 1.00 92.25 126 PRO A O 1
ATOM 1032 N N . CYS A 1 127 ? 13.199 -1.835 -17.872 1.00 93.62 127 CYS A N 1
ATOM 1033 C CA . CYS A 1 127 ? 13.577 -1.569 -16.488 1.00 93.62 127 CYS A CA 1
ATOM 1034 C C . CYS A 1 127 ? 15.021 -2.015 -16.201 1.00 93.62 127 CYS A C 1
ATOM 1036 O O . CYS A 1 127 ? 15.815 -1.265 -15.638 1.00 93.62 127 CYS A O 1
ATOM 1038 N N . GLY A 1 128 ? 15.379 -3.239 -16.603 1.00 92.25 128 GLY A N 1
ATOM 1039 C CA . GLY A 1 128 ? 16.736 -3.784 -16.507 1.00 92.25 128 GLY A CA 1
ATOM 1040 C C . GLY A 1 128 ? 17.195 -4.164 -15.094 1.00 92.25 128 GLY A C 1
ATOM 1041 O O . GLY A 1 128 ? 18.251 -4.771 -14.949 1.00 92.25 128 GLY A O 1
ATOM 1042 N N . LYS A 1 129 ? 16.408 -3.862 -14.050 1.00 94.19 129 LYS A N 1
ATOM 1043 C CA . LYS A 1 129 ? 16.711 -4.231 -12.655 1.00 94.19 129 LYS A CA 1
ATOM 1044 C C . LYS A 1 129 ? 16.786 -5.748 -12.458 1.00 94.19 129 LYS A C 1
ATOM 1046 O O . LYS A 1 129 ? 16.164 -6.509 -13.200 1.00 94.19 129 LYS A O 1
ATOM 1051 N N . GLU A 1 130 ? 17.506 -6.168 -11.420 1.00 93.56 130 GLU A N 1
ATOM 1052 C CA . GLU A 1 130 ? 17.701 -7.575 -11.057 1.00 93.56 130 GLU A CA 1
ATOM 1053 C C . GLU A 1 130 ? 16.374 -8.331 -10.877 1.00 93.56 130 GLU A C 1
ATOM 1055 O O . GLU A 1 130 ? 15.397 -7.795 -10.353 1.00 93.56 130 GLU A O 1
ATOM 1060 N N . THR A 1 131 ? 16.353 -9.590 -11.320 1.00 93.19 131 THR A N 1
ATOM 1061 C CA . THR A 1 131 ? 15.195 -10.489 -11.245 1.00 93.19 131 THR A CA 1
ATOM 1062 C C . THR A 1 131 ? 15.525 -11.682 -10.361 1.00 93.19 131 THR A C 1
ATOM 1064 O O . THR A 1 131 ? 16.351 -12.517 -10.735 1.00 93.19 131 THR A O 1
ATOM 1067 N N . LEU A 1 132 ? 14.864 -11.777 -9.211 1.00 92.19 132 LEU A N 1
ATOM 1068 C CA . LEU A 1 132 ? 15.076 -12.863 -8.258 1.00 92.19 132 LEU A CA 1
ATOM 1069 C C . LEU A 1 132 ? 14.291 -14.123 -8.653 1.00 92.19 132 LEU A C 1
ATOM 1071 O O . LEU A 1 132 ? 13.262 -14.061 -9.334 1.00 92.19 132 LEU A O 1
ATOM 1075 N N . ALA A 1 133 ? 14.766 -15.283 -8.197 1.00 92.38 133 ALA A N 1
ATOM 1076 C CA . ALA A 1 133 ? 14.026 -16.534 -8.335 1.00 92.38 133 ALA A CA 1
ATOM 1077 C C . ALA A 1 133 ? 12.679 -16.446 -7.593 1.00 92.38 133 ALA A C 1
ATOM 1079 O O . ALA A 1 133 ? 12.599 -15.901 -6.493 1.00 92.38 133 ALA A O 1
ATOM 1080 N N . GLY A 1 134 ? 11.614 -16.975 -8.199 1.00 94.31 134 GLY A N 1
ATOM 1081 C CA . GLY A 1 134 ? 10.259 -16.919 -7.642 1.00 94.31 134 GLY A CA 1
ATOM 1082 C C . GLY A 1 134 ? 9.484 -15.622 -7.925 1.00 94.31 134 GLY A C 1
ATOM 1083 O O . GLY A 1 134 ? 8.344 -15.496 -7.468 1.00 94.31 134 GLY A O 1
ATOM 1084 N N . TYR A 1 135 ? 10.078 -14.655 -8.643 1.00 95.81 135 TYR A N 1
ATOM 1085 C CA . TYR A 1 135 ? 9.467 -13.350 -8.969 1.00 95.81 135 TYR A CA 1
ATOM 1086 C C . TYR A 1 135 ? 9.026 -13.250 -10.442 1.00 95.81 135 TYR A C 1
ATOM 1088 O O . TYR A 1 135 ? 8.945 -12.167 -11.017 1.00 95.81 135 TYR A O 1
ATOM 1096 N N . ALA A 1 136 ? 8.777 -14.389 -11.090 1.00 94.69 136 ALA A N 1
ATOM 1097 C CA . ALA A 1 136 ? 8.280 -14.495 -12.464 1.00 94.69 136 ALA A CA 1
ATOM 1098 C C . ALA A 1 136 ? 9.116 -13.750 -13.526 1.00 94.69 136 ALA A C 1
ATOM 1100 O O . ALA A 1 136 ? 8.598 -13.339 -14.564 1.00 94.69 136 ALA A O 1
ATOM 1101 N N . GLY A 1 137 ? 10.419 -13.568 -13.282 1.00 92.81 137 GLY A N 1
ATOM 1102 C CA . GLY A 1 137 ? 11.303 -12.808 -14.175 1.00 92.81 137 GLY A CA 1
ATOM 1103 C C . GLY A 1 137 ? 11.114 -11.287 -14.104 1.00 92.81 137 GLY A C 1
ATOM 1104 O O . GLY A 1 137 ? 11.534 -10.572 -15.015 1.00 92.81 137 GLY A O 1
ATOM 1105 N N . LEU A 1 138 ? 10.487 -10.785 -13.039 1.00 95.25 138 LEU A N 1
ATOM 1106 C CA . LEU A 1 138 ? 10.330 -9.364 -12.737 1.00 95.25 138 LEU A CA 1
ATOM 1107 C C . LEU A 1 138 ? 11.279 -8.945 -11.606 1.00 95.25 138 LEU A C 1
ATOM 1109 O O . LEU A 1 138 ? 11.728 -9.770 -10.808 1.00 95.25 138 LEU A O 1
ATOM 1113 N N . CYS A 1 139 ? 11.606 -7.652 -11.544 1.00 96.50 139 CYS A N 1
ATOM 1114 C CA . CYS A 1 139 ? 12.266 -7.096 -10.365 1.00 96.50 139 CYS A CA 1
ATOM 1115 C C . CYS A 1 139 ? 11.268 -6.998 -9.208 1.00 96.50 139 CYS A C 1
ATOM 1117 O O . CYS A 1 139 ? 10.060 -7.064 -9.428 1.00 96.50 139 CYS A O 1
ATOM 1119 N N . GLU A 1 140 ? 11.748 -6.814 -7.976 1.00 97.44 140 GLU A N 1
ATOM 1120 C CA . GLU A 1 140 ? 10.870 -6.800 -6.798 1.00 97.44 140 GLU A CA 1
ATOM 1121 C C . GLU A 1 140 ? 9.724 -5.785 -6.915 1.00 97.44 140 GLU A C 1
ATOM 1123 O O . GLU A 1 140 ? 8.579 -6.139 -6.649 1.00 97.44 140 GLU A O 1
ATOM 1128 N N . ALA A 1 141 ? 10.007 -4.557 -7.360 1.00 97.56 141 ALA A N 1
ATOM 1129 C CA . ALA A 1 141 ? 8.989 -3.517 -7.508 1.00 97.56 141 ALA A CA 1
ATOM 1130 C C . ALA A 1 141 ? 7.880 -3.948 -8.482 1.00 97.56 141 ALA A C 1
ATOM 1132 O O . ALA A 1 141 ? 6.715 -4.017 -8.099 1.00 97.56 141 ALA A O 1
ATOM 1133 N N . HIS A 1 142 ? 8.250 -4.348 -9.700 1.00 97.75 142 HIS A N 1
ATOM 1134 C CA . HIS A 1 142 ? 7.287 -4.793 -10.707 1.00 97.75 142 HIS A CA 1
ATOM 1135 C C . HIS A 1 142 ? 6.595 -6.110 -10.345 1.00 97.75 142 HIS A C 1
ATOM 1137 O O . HIS A 1 142 ? 5.447 -6.331 -10.728 1.00 97.75 142 HIS A O 1
ATOM 1143 N N . TYR A 1 143 ? 7.251 -6.990 -9.586 1.00 98.31 143 TYR A N 1
ATOM 1144 C CA . TYR A 1 143 ? 6.604 -8.196 -9.085 1.00 98.31 143 TYR A CA 1
ATOM 1145 C C . TYR A 1 143 ? 5.545 -7.864 -8.030 1.00 98.31 143 TYR A C 1
ATOM 1147 O O . TYR A 1 143 ? 4.439 -8.398 -8.088 1.00 98.31 143 TYR A O 1
ATOM 1155 N N . LYS A 1 144 ? 5.823 -6.928 -7.112 1.00 98.50 144 LYS A N 1
ATOM 1156 C CA . LYS A 1 144 ? 4.809 -6.424 -6.174 1.00 98.50 144 LYS A CA 1
ATOM 1157 C C . LYS A 1 144 ? 3.655 -5.751 -6.908 1.00 98.50 144 LYS A C 1
ATOM 1159 O O . LYS A 1 144 ? 2.511 -6.026 -6.570 1.00 98.50 144 LYS A O 1
ATOM 1164 N N . GLU A 1 145 ? 3.924 -4.944 -7.932 1.00 97.81 145 GLU A N 1
ATOM 1165 C CA . GLU A 1 145 ? 2.877 -4.357 -8.780 1.00 97.81 145 GLU A CA 1
ATOM 1166 C C . GLU A 1 145 ? 1.994 -5.423 -9.429 1.00 97.81 145 GLU A C 1
ATOM 1168 O O . GLU A 1 145 ? 0.768 -5.323 -9.378 1.00 97.81 145 GLU A O 1
ATOM 1173 N N . TYR A 1 146 ? 2.600 -6.485 -9.964 1.00 97.69 146 TYR A N 1
ATOM 1174 C CA . TYR A 1 146 ? 1.874 -7.635 -10.494 1.00 97.69 146 TYR A CA 1
ATOM 1175 C C . TYR A 1 146 ? 0.981 -8.291 -9.429 1.00 97.69 146 TYR A C 1
ATOM 1177 O O . TYR A 1 146 ? -0.216 -8.464 -9.665 1.00 97.69 146 TYR A O 1
ATOM 1185 N N . LEU A 1 147 ? 1.510 -8.607 -8.244 1.00 98.38 147 LEU A N 1
ATOM 1186 C CA . LEU A 1 147 ? 0.721 -9.221 -7.169 1.00 98.38 147 LEU A CA 1
ATOM 1187 C C . LEU A 1 147 ? -0.410 -8.300 -6.690 1.00 98.38 147 LEU A C 1
ATOM 1189 O O . LEU A 1 147 ? -1.541 -8.750 -6.517 1.00 98.38 147 LEU A O 1
ATOM 1193 N N . VAL A 1 148 ? -0.136 -7.003 -6.535 1.00 97.56 148 VAL A N 1
ATOM 1194 C CA . VAL A 1 148 ? -1.138 -5.997 -6.159 1.00 97.56 148 VAL A CA 1
ATOM 1195 C C . VAL A 1 148 ? -2.211 -5.858 -7.237 1.00 97.56 148 VAL A C 1
ATOM 1197 O O . VAL A 1 148 ? -3.389 -5.751 -6.909 1.00 97.56 148 VAL A O 1
ATOM 1200 N N . SER A 1 149 ? -1.854 -5.950 -8.520 1.00 95.94 149 SER A N 1
ATOM 1201 C CA . SER A 1 149 ? -2.844 -5.963 -9.601 1.00 95.94 149 SER A CA 1
ATOM 1202 C C . SER A 1 149 ? -3.810 -7.147 -9.474 1.00 95.94 149 SER A C 1
ATOM 1204 O O . SER A 1 149 ? -5.014 -6.987 -9.682 1.00 95.94 149 SER A O 1
ATOM 1206 N N . LEU A 1 150 ? -3.321 -8.321 -9.051 1.00 96.88 150 LEU A N 1
ATOM 1207 C CA . LEU A 1 150 ? -4.161 -9.493 -8.802 1.00 96.88 150 LEU A CA 1
ATOM 1208 C C . LEU A 1 150 ? -5.060 -9.296 -7.580 1.00 96.88 150 LEU A C 1
ATOM 1210 O O . LEU A 1 150 ? -6.260 -9.551 -7.692 1.00 96.88 150 LEU A O 1
ATOM 1214 N N . ILE A 1 151 ? -4.503 -8.802 -6.468 1.00 96.38 151 ILE A N 1
ATOM 1215 C CA . ILE A 1 151 ? -5.231 -8.456 -5.232 1.00 96.38 151 ILE A CA 1
ATOM 1216 C C . ILE A 1 151 ? -6.397 -7.517 -5.561 1.00 96.38 151 ILE A C 1
ATOM 1218 O O . ILE A 1 151 ? -7.552 -7.821 -5.260 1.00 96.38 151 ILE A O 1
ATOM 1222 N N . ASN A 1 152 ? -6.107 -6.435 -6.280 1.00 94.38 152 ASN A N 1
ATOM 1223 C CA . ASN A 1 152 ? -7.080 -5.407 -6.633 1.00 94.38 152 ASN A CA 1
ATOM 1224 C C . ASN A 1 152 ? -8.127 -5.924 -7.623 1.00 94.38 152 ASN A C 1
ATOM 1226 O O . ASN A 1 152 ? -9.323 -5.679 -7.460 1.00 94.38 152 ASN A O 1
ATOM 1230 N N . SER A 1 153 ? -7.704 -6.712 -8.617 1.00 93.38 153 SER A N 1
ATOM 1231 C CA . SER A 1 153 ? -8.622 -7.289 -9.602 1.00 93.38 153 SER A CA 1
ATOM 1232 C C . SER A 1 153 ? -9.661 -8.234 -8.988 1.00 93.38 153 SER A C 1
ATOM 1234 O O . SER A 1 153 ? -10.754 -8.346 -9.543 1.00 93.38 153 SER A O 1
ATOM 1236 N N . HIS A 1 154 ? -9.344 -8.859 -7.847 1.00 93.44 154 HIS A N 1
ATOM 1237 C CA . HIS A 1 154 ? -10.233 -9.745 -7.089 1.00 93.44 154 HIS A CA 1
ATOM 1238 C C . HIS A 1 154 ? -10.835 -9.085 -5.842 1.00 93.44 154 HIS A C 1
ATOM 1240 O O . HIS A 1 154 ? -11.531 -9.763 -5.091 1.00 93.44 154 HIS A O 1
ATOM 1246 N N . ALA A 1 155 ? -10.616 -7.780 -5.636 1.00 93.25 155 ALA A N 1
ATOM 1247 C CA . ALA A 1 155 ? -11.140 -7.030 -4.495 1.00 93.25 155 ALA A CA 1
ATOM 1248 C C . ALA A 1 155 ? -10.760 -7.629 -3.124 1.00 93.25 155 ALA A C 1
ATOM 1250 O O . ALA A 1 155 ? -11.584 -7.640 -2.209 1.00 93.25 155 ALA A O 1
ATOM 1251 N N . LEU A 1 156 ? -9.541 -8.159 -2.986 1.00 94.69 156 LEU A N 1
ATOM 1252 C CA . LEU A 1 156 ? -9.098 -8.757 -1.725 1.00 94.69 156 LEU A CA 1
ATOM 1253 C C . LEU A 1 156 ? -8.744 -7.664 -0.712 1.00 94.69 156 LEU A C 1
ATOM 1255 O O . LEU A 1 156 ? -7.954 -6.772 -1.016 1.00 94.69 156 LEU A O 1
ATOM 1259 N N . ASP A 1 157 ? -9.293 -7.753 0.501 1.00 95.38 157 ASP A N 1
ATOM 1260 C CA . ASP A 1 157 ? -9.042 -6.759 1.545 1.00 95.38 157 ASP A CA 1
ATOM 1261 C C . ASP A 1 157 ? -7.749 -7.071 2.319 1.00 95.38 157 ASP A C 1
ATOM 1263 O O . ASP A 1 157 ? -7.687 -8.091 3.011 1.00 95.38 157 ASP A O 1
ATOM 1267 N N . PRO A 1 158 ? -6.712 -6.210 2.269 1.00 96.44 158 PRO A N 1
ATOM 1268 C CA . PRO A 1 158 ? -5.490 -6.419 3.042 1.00 96.44 158 PRO A CA 1
ATOM 1269 C C . PRO A 1 158 ? -5.700 -6.302 4.558 1.00 96.44 158 PRO A C 1
ATOM 1271 O O . PRO A 1 158 ? -4.852 -6.781 5.316 1.00 96.44 158 PRO A O 1
ATOM 1274 N N . ALA A 1 159 ? -6.812 -5.711 5.017 1.00 96.06 159 ALA A N 1
ATOM 1275 C CA . ALA A 1 159 ? -7.091 -5.529 6.438 1.00 96.06 159 ALA A CA 1
ATOM 1276 C C . ALA A 1 159 ? -7.124 -6.847 7.220 1.00 96.06 159 ALA A C 1
ATOM 1278 O O . ALA A 1 159 ? -6.785 -6.857 8.402 1.00 96.06 159 ALA A O 1
ATOM 1279 N N . VAL A 1 160 ? -7.431 -7.970 6.558 1.00 93.88 160 VAL A N 1
ATOM 1280 C CA . VAL A 1 160 ? -7.437 -9.308 7.175 1.00 93.88 160 VAL A CA 1
ATOM 1281 C C . VAL A 1 160 ? -6.070 -9.731 7.731 1.00 93.88 160 VAL A C 1
ATOM 1283 O O . VAL A 1 160 ? -6.014 -10.573 8.623 1.00 93.88 160 VAL A O 1
ATOM 1286 N N . PHE A 1 161 ? -4.971 -9.139 7.245 1.00 95.69 161 PHE A N 1
ATOM 1287 C CA . PHE A 1 161 ? -3.611 -9.400 7.733 1.00 95.69 161 PHE A CA 1
ATOM 1288 C C . PHE A 1 161 ? -3.031 -8.278 8.584 1.00 95.69 161 PHE A C 1
ATOM 1290 O O . PHE A 1 161 ? -1.847 -8.346 8.925 1.00 95.69 161 PHE A O 1
ATOM 1297 N N . TYR A 1 162 ? -3.791 -7.231 8.899 1.00 96.69 162 TYR A N 1
ATOM 1298 C CA . TYR A 1 162 ? -3.280 -6.182 9.768 1.00 96.69 162 TYR A CA 1
ATOM 1299 C C . TYR A 1 162 ? -3.065 -6.710 11.184 1.00 96.69 162 TYR A C 1
ATOM 1301 O O . TYR A 1 162 ? -3.930 -7.343 11.786 1.00 96.69 162 TYR A O 1
ATOM 1309 N N . SER A 1 163 ? -1.890 -6.412 11.727 1.00 96.38 163 SER A N 1
ATOM 1310 C CA . SER A 1 163 ? -1.652 -6.428 13.166 1.00 96.38 163 SER A CA 1
ATOM 1311 C C . SER A 1 163 ? -2.559 -5.412 13.866 1.00 96.38 163 SER A C 1
ATOM 1313 O O . SER A 1 163 ? -3.121 -4.517 13.228 1.00 96.38 163 SER A O 1
ATOM 1315 N N . LEU A 1 164 ? -2.677 -5.510 15.195 1.00 95.69 164 LEU A N 1
ATOM 1316 C CA . LEU A 1 164 ? -3.449 -4.535 15.967 1.00 95.69 164 LEU A CA 1
ATOM 1317 C C . LEU A 1 164 ? -2.966 -3.096 15.707 1.00 95.69 164 LEU A C 1
ATOM 1319 O O . LEU A 1 164 ? -3.768 -2.205 15.443 1.00 95.69 164 LEU A O 1
ATOM 1323 N N . GLN A 1 165 ? -1.650 -2.888 15.695 1.00 95.38 165 GLN A N 1
ATOM 1324 C CA . GLN A 1 165 ? 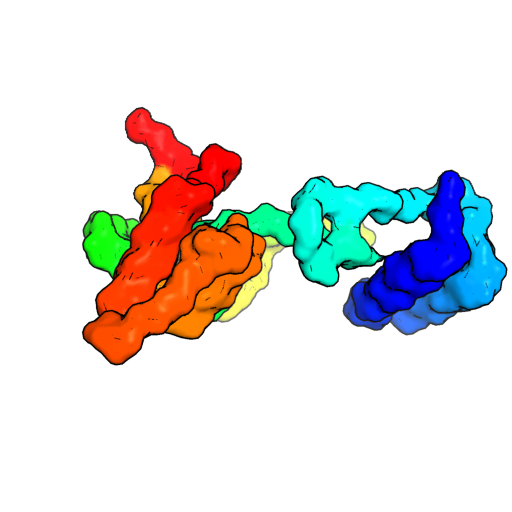-1.067 -1.574 15.443 1.00 95.38 165 GLN A CA 1
ATOM 1325 C C . GLN A 1 165 ? -1.415 -1.038 14.044 1.00 95.38 165 GLN A C 1
ATOM 1327 O O . GLN A 1 165 ? -1.750 0.137 13.895 1.00 95.38 165 GLN A O 1
ATOM 1332 N N . GLU A 1 166 ? -1.346 -1.881 13.010 1.00 96.31 166 GLU A N 1
ATOM 1333 C CA . GLU A 1 166 ? -1.678 -1.475 11.640 1.00 96.31 166 GLU A CA 1
ATOM 1334 C C . GLU A 1 166 ? -3.153 -1.085 11.513 1.00 96.31 166 GLU A C 1
ATOM 1336 O O . GLU A 1 166 ? -3.450 -0.023 10.962 1.00 96.31 166 GLU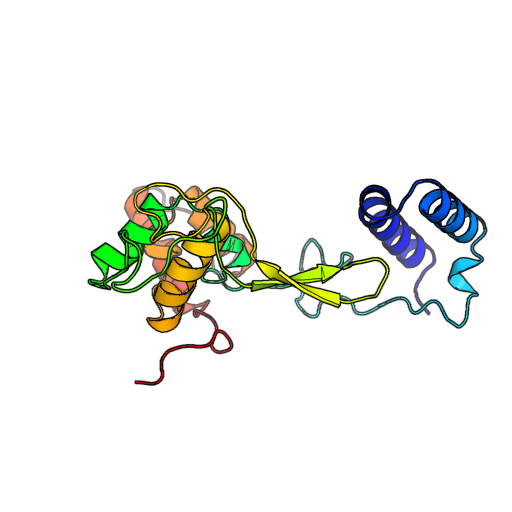 A O 1
ATOM 1341 N N . VAL A 1 167 ? -4.075 -1.887 12.062 1.00 96.06 167 VAL A N 1
ATOM 1342 C CA . VAL A 1 167 ? -5.506 -1.563 11.977 1.00 96.06 167 VAL A CA 1
ATOM 1343 C C . VAL A 1 167 ? -5.838 -0.293 12.760 1.00 96.06 167 VAL A C 1
ATOM 1345 O O . VAL A 1 167 ? -6.597 0.531 12.263 1.00 96.06 167 VAL A O 1
ATOM 1348 N N . GLU A 1 168 ? -5.216 -0.043 13.916 1.00 94.31 168 GLU A N 1
ATOM 1349 C CA . GLU A 1 168 ? -5.401 1.212 14.657 1.00 94.31 168 GLU A CA 1
ATOM 1350 C C . GLU A 1 168 ? -4.938 2.441 13.863 1.00 94.31 168 GLU A C 1
ATOM 1352 O O . GLU A 1 168 ? -5.619 3.472 13.857 1.00 94.31 168 GLU A O 1
ATOM 1357 N N . ILE A 1 169 ? -3.795 2.343 13.175 1.00 92.81 169 ILE A N 1
ATOM 1358 C CA . ILE A 1 169 ? -3.270 3.420 12.323 1.00 92.81 169 ILE A CA 1
ATOM 1359 C C . ILE A 1 169 ? -4.230 3.699 11.164 1.00 92.81 169 ILE A C 1
ATOM 1361 O O . ILE A 1 169 ? -4.518 4.862 10.869 1.00 92.81 169 ILE A O 1
ATOM 1365 N N . VAL A 1 170 ? -4.728 2.648 10.511 1.00 93.12 170 VAL A N 1
ATOM 1366 C CA . VAL A 1 170 ? -5.637 2.775 9.366 1.00 93.12 170 VAL A CA 1
ATOM 1367 C C . VAL A 1 170 ? -6.994 3.316 9.819 1.00 93.12 170 VAL A C 1
ATOM 1369 O O . VAL A 1 170 ? -7.482 4.283 9.236 1.00 93.12 170 VAL A O 1
ATOM 1372 N N . CYS A 1 171 ? -7.555 2.804 10.916 1.00 93.12 171 CYS A N 1
ATOM 1373 C CA . CYS A 1 171 ? -8.771 3.341 11.524 1.00 93.12 171 CYS A CA 1
ATOM 1374 C C . CYS A 1 171 ? -8.617 4.830 11.851 1.00 93.12 171 CYS A C 1
ATOM 1376 O O . CYS A 1 171 ? -9.448 5.627 11.439 1.00 93.12 171 CYS A O 1
ATOM 1378 N N . ARG A 1 172 ? -7.520 5.253 12.490 1.00 89.25 172 ARG A N 1
ATOM 1379 C CA . ARG A 1 172 ? -7.281 6.676 12.799 1.00 89.25 172 ARG A CA 1
ATOM 1380 C C . ARG A 1 172 ? -7.178 7.563 11.553 1.00 89.25 172 ARG A C 1
ATOM 1382 O O . ARG A 1 172 ? -7.434 8.761 11.636 1.00 89.25 172 ARG A O 1
ATOM 1389 N N . ARG A 1 173 ? -6.764 7.002 10.414 1.00 87.88 173 ARG A N 1
ATOM 1390 C CA . ARG A 1 173 ? -6.628 7.734 9.148 1.00 87.88 173 ARG A CA 1
ATOM 1391 C C . ARG A 1 173 ? -7.972 7.964 8.455 1.00 87.88 173 ARG A C 1
ATOM 1393 O O . ARG A 1 173 ? -8.122 8.991 7.800 1.00 87.88 173 ARG A O 1
ATOM 1400 N N . HIS A 1 174 ? -8.908 7.023 8.575 1.00 87.00 174 HIS A N 1
ATOM 1401 C CA . HIS A 1 174 ? -10.156 7.031 7.803 1.00 87.00 174 HIS A CA 1
ATOM 1402 C C . HIS A 1 174 ? -11.422 7.243 8.642 1.00 87.00 174 HIS A C 1
ATOM 1404 O O . HIS A 1 174 ? -12.436 7.667 8.098 1.00 87.00 174 HIS A O 1
ATOM 1410 N N . LEU A 1 175 ? -11.371 6.972 9.945 1.00 88.75 175 LEU A N 1
ATOM 1411 C CA . LEU A 1 175 ? -12.515 7.011 10.851 1.00 88.75 175 LEU A CA 1
ATOM 1412 C C . LEU A 1 175 ? -12.380 8.129 11.882 1.00 88.75 175 LEU A C 1
ATOM 1414 O O . LEU A 1 175 ? -11.286 8.562 12.252 1.00 88.75 175 LEU A O 1
ATOM 1418 N N . THR A 1 176 ? -13.523 8.569 12.395 1.00 86.19 176 THR A N 1
ATOM 1419 C CA . THR A 1 176 ? -13.579 9.499 13.523 1.00 86.19 176 THR A CA 1
ATOM 1420 C C . THR A 1 176 ? -13.257 8.792 14.842 1.00 86.19 176 THR A C 1
ATOM 1422 O O . THR A 1 176 ? -13.478 7.591 14.998 1.00 86.19 176 THR A O 1
ATOM 1425 N N . ALA A 1 177 ? -12.806 9.548 15.849 1.00 83.94 177 ALA A N 1
ATOM 1426 C CA . ALA A 1 177 ? -12.571 9.009 17.193 1.00 83.94 177 ALA A CA 1
ATOM 1427 C C . ALA A 1 177 ? -13.833 8.387 17.827 1.00 83.94 177 ALA A C 1
ATOM 1429 O O . ALA A 1 177 ? -13.719 7.505 18.668 1.00 83.94 177 ALA A O 1
ATOM 1430 N N . ALA A 1 178 ? -15.029 8.820 17.410 1.00 83.75 178 ALA A N 1
ATOM 1431 C CA . ALA A 1 178 ? -16.293 8.243 17.862 1.00 83.75 178 ALA A CA 1
ATOM 1432 C C . ALA A 1 178 ? -16.560 6.847 17.267 1.00 83.75 178 ALA A C 1
ATOM 1434 O O . ALA A 1 178 ? -17.171 6.013 17.930 1.00 83.75 178 ALA A O 1
ATOM 1435 N N . GLN A 1 179 ? -16.090 6.582 16.043 1.00 85.44 179 GLN A N 1
ATOM 1436 C CA . GLN A 1 179 ? -16.203 5.270 15.390 1.00 85.44 179 GLN A CA 1
ATOM 1437 C C . GLN A 1 179 ? -15.153 4.274 15.914 1.00 85.44 179 GLN A C 1
ATOM 1439 O O . GLN A 1 179 ? -15.395 3.069 15.940 1.00 85.44 179 GLN A O 1
ATOM 1444 N N . VAL A 1 180 ? -13.993 4.759 16.372 1.00 88.25 180 VAL A N 1
ATOM 1445 C CA . VAL A 1 180 ? -12.918 3.919 16.925 1.00 88.25 180 VAL A CA 1
ATOM 1446 C C . VAL A 1 180 ? -13.070 3.795 18.441 1.00 88.25 180 VAL A C 1
ATOM 1448 O O . VAL A 1 180 ? -12.397 4.475 19.216 1.00 88.25 180 VAL A O 1
ATOM 1451 N N . LEU A 1 181 ? -13.977 2.917 18.873 1.00 87.25 181 LEU A N 1
ATOM 1452 C CA . LEU A 1 181 ? -14.201 2.661 20.297 1.00 87.25 181 LEU A CA 1
ATOM 1453 C C . LEU A 1 181 ? -12.986 1.971 20.937 1.00 87.25 181 LEU A C 1
ATOM 1455 O O . LEU A 1 181 ? -12.527 0.965 20.382 1.00 87.25 181 LEU A O 1
ATOM 1459 N N . PRO A 1 182 ? -12.521 2.433 22.117 1.00 89.38 182 PRO A N 1
ATOM 1460 C CA . PRO A 1 182 ? -11.381 1.839 22.804 1.00 89.38 182 PRO A CA 1
ATOM 1461 C C . PRO A 1 182 ? -11.648 0.378 23.179 1.00 89.38 182 PRO A C 1
ATOM 1463 O O . PRO A 1 182 ? -12.794 -0.080 23.236 1.00 89.38 182 PRO A O 1
ATOM 1466 N N . ARG A 1 183 ? -10.571 -0.363 23.444 1.00 93.44 183 ARG A N 1
ATOM 1467 C CA . ARG A 1 183 ? -10.644 -1.749 23.911 1.00 93.44 183 ARG A CA 1
ATOM 1468 C C . ARG A 1 183 ? -11.390 -1.832 25.246 1.00 93.44 183 ARG A C 1
ATOM 1470 O O . ARG A 1 183 ? -11.104 -1.069 26.170 1.00 93.44 183 ARG A O 1
ATOM 1477 N N . GLY A 1 184 ? -12.331 -2.769 25.348 1.00 90.88 184 GLY A N 1
ATOM 1478 C CA . GLY A 1 184 ? -13.065 -3.017 26.590 1.00 90.88 184 GLY A CA 1
ATOM 1479 C C . GLY A 1 184 ? -12.184 -3.651 27.681 1.00 90.88 184 GLY A C 1
ATOM 1480 O O . GLY A 1 184 ? -11.212 -4.334 27.362 1.00 90.88 184 GLY A O 1
ATOM 1481 N N . PRO A 1 185 ? -12.530 -3.504 28.973 1.00 89.81 185 PRO A N 1
ATOM 1482 C CA . PRO A 1 185 ? -11.722 -4.027 30.083 1.00 89.81 185 PRO A CA 1
ATOM 1483 C C . PRO A 1 185 ? -11.604 -5.561 30.098 1.00 89.81 185 PRO A C 1
ATOM 1485 O O . PRO A 1 185 ? -10.657 -6.097 30.664 1.00 89.81 185 PRO A O 1
ATOM 1488 N N . THR A 1 186 ? -12.555 -6.267 29.483 1.00 93.19 186 THR A N 1
ATOM 1489 C CA . THR A 1 186 ? -12.596 -7.737 29.393 1.00 93.19 186 THR A CA 1
ATOM 1490 C C . THR A 1 186 ? -12.334 -8.262 27.982 1.00 93.19 186 THR A C 1
ATOM 1492 O O . THR A 1 186 ? -12.324 -9.471 27.773 1.00 93.19 186 THR A O 1
ATOM 1495 N N . GLU A 1 187 ? -12.155 -7.374 27.005 1.00 94.88 187 GLU A N 1
ATOM 1496 C CA . GLU A 1 187 ? -11.940 -7.743 25.608 1.00 94.88 187 GLU A CA 1
ATOM 1497 C C . GLU A 1 187 ? -10.487 -8.188 25.432 1.00 94.88 187 GLU A C 1
ATOM 1499 O O . GLU A 1 187 ? -9.568 -7.488 25.864 1.00 94.88 187 GLU A O 1
ATOM 1504 N N . ASP A 1 188 ? -10.249 -9.347 24.823 1.00 95.88 188 ASP A N 1
ATOM 1505 C CA . ASP A 1 188 ? -8.894 -9.762 24.464 1.00 95.88 188 ASP A CA 1
ATOM 1506 C C . ASP A 1 188 ? -8.379 -8.998 23.229 1.00 95.88 188 ASP A C 1
ATOM 1508 O O . ASP A 1 188 ? -9.127 -8.332 22.512 1.00 95.88 188 ASP A O 1
ATOM 1512 N N . GLU A 1 189 ? -7.067 -9.047 23.002 1.00 94.62 189 GLU A N 1
ATOM 1513 C CA . GLU A 1 189 ? -6.419 -8.271 21.941 1.00 94.62 189 GLU A CA 1
ATOM 1514 C C . GLU A 1 189 ? -6.871 -8.684 20.531 1.00 94.62 189 GLU A C 1
ATOM 1516 O O . GLU A 1 189 ? -7.055 -7.835 19.659 1.00 94.62 189 GLU A O 1
ATOM 1521 N N . GLU A 1 190 ? -7.104 -9.978 20.310 1.00 95.50 190 GLU A N 1
ATOM 1522 C CA . GLU A 1 190 ? -7.503 -10.523 19.012 1.00 95.50 190 GLU A CA 1
ATOM 1523 C C . GLU A 1 190 ? -8.987 -10.247 18.728 1.00 95.50 190 GLU A C 1
ATOM 1525 O O . GLU A 1 190 ? -9.372 -9.951 17.595 1.00 95.50 190 GLU A O 1
ATOM 1530 N N . ALA A 1 191 ? -9.840 -10.292 19.753 1.00 95.81 191 ALA A N 1
ATOM 1531 C CA . ALA A 1 191 ? -11.219 -9.825 19.679 1.00 95.81 191 ALA A CA 1
ATOM 1532 C C . ALA A 1 191 ? -11.279 -8.334 19.322 1.00 95.81 191 ALA A C 1
ATOM 1534 O O . ALA A 1 191 ? -11.990 -7.966 18.383 1.00 95.81 191 ALA A O 1
ATOM 1535 N N . TYR A 1 192 ? -10.464 -7.504 19.981 1.00 96.38 192 TYR A N 1
ATOM 1536 C CA . TYR A 1 192 ? -10.379 -6.077 19.683 1.00 96.38 192 TYR A CA 1
ATOM 1537 C C . TYR A 1 192 ? -9.902 -5.815 18.250 1.00 96.38 192 TYR A C 1
ATOM 1539 O O . TYR A 1 192 ? -10.536 -5.059 17.512 1.00 96.38 192 TYR A O 1
ATOM 1547 N N . ARG A 1 193 ? -8.840 -6.505 17.808 1.00 96.88 193 ARG A N 1
ATOM 1548 C CA . ARG A 1 193 ? -8.333 -6.418 16.431 1.00 96.88 193 ARG A CA 1
ATOM 1549 C C . ARG A 1 193 ? -9.409 -6.772 15.407 1.00 96.88 193 ARG A C 1
ATOM 1551 O O . ARG A 1 193 ? -9.626 -6.009 14.468 1.00 96.88 193 ARG A O 1
ATOM 1558 N N . ARG A 1 194 ? -10.108 -7.899 15.588 1.00 95.75 194 ARG A N 1
ATOM 1559 C CA . ARG A 1 194 ? -11.189 -8.332 14.683 1.00 95.75 194 ARG A CA 1
ATOM 1560 C C . ARG A 1 194 ? -12.336 -7.330 14.641 1.00 95.75 194 ARG A C 1
ATOM 1562 O O . ARG A 1 194 ? -12.832 -7.040 13.557 1.00 95.75 194 ARG A O 1
ATOM 1569 N N . ARG A 1 195 ? -12.715 -6.757 15.786 1.00 95.56 195 ARG A N 1
ATOM 1570 C CA . ARG A 1 195 ? -13.728 -5.697 15.845 1.00 95.56 195 ARG A CA 1
ATOM 1571 C C . ARG A 1 195 ? -13.299 -4.460 15.056 1.00 95.56 195 ARG A C 1
ATOM 1573 O O . ARG A 1 195 ? -14.105 -3.934 14.298 1.00 95.56 195 ARG A O 1
ATOM 1580 N N . LEU A 1 196 ? -12.050 -4.011 15.193 1.00 96.06 196 LEU A N 1
ATOM 1581 C CA . LEU A 1 196 ? -11.542 -2.870 14.422 1.00 96.06 196 LEU A CA 1
ATOM 1582 C C . LEU A 1 196 ? -11.513 -3.152 12.914 1.00 96.06 196 LEU A C 1
ATOM 1584 O O . LEU A 1 196 ? -11.906 -2.285 12.139 1.00 96.06 196 LEU A O 1
ATOM 1588 N N . ILE A 1 197 ? -11.096 -4.354 12.497 1.00 95.56 197 ILE A N 1
ATOM 1589 C CA . ILE A 1 197 ? -11.124 -4.765 11.083 1.00 95.56 197 ILE A CA 1
ATOM 1590 C C . ILE A 1 197 ? -12.562 -4.763 10.551 1.00 95.56 197 ILE A C 1
ATOM 1592 O O . ILE A 1 197 ? -12.795 -4.286 9.440 1.00 95.56 197 ILE A O 1
ATOM 1596 N N . GLN A 1 198 ? -13.524 -5.249 11.340 1.00 94.25 198 GLN A N 1
ATOM 1597 C CA . GLN A 1 198 ? -14.938 -5.254 10.963 1.00 94.25 198 GLN A CA 1
ATOM 1598 C C . GLN A 1 198 ? -15.463 -3.828 10.760 1.00 94.25 198 GLN A C 1
ATOM 1600 O O . GLN A 1 198 ? -15.962 -3.515 9.685 1.00 94.25 198 GLN A O 1
ATOM 1605 N N . VAL A 1 199 ? -15.255 -2.938 11.738 1.00 94.50 199 VAL A N 1
ATOM 1606 C CA . VAL A 1 199 ? -15.654 -1.522 11.631 1.00 94.50 199 VAL A CA 1
ATOM 1607 C C . VAL A 1 199 ? -15.005 -0.858 10.416 1.00 94.50 199 VAL A C 1
ATOM 1609 O O . VAL A 1 199 ? -15.670 -0.149 9.669 1.00 94.50 199 VAL A O 1
ATOM 1612 N N . LEU A 1 200 ? -13.713 -1.105 10.182 1.00 94.19 200 LEU A N 1
ATOM 1613 C CA . LEU A 1 200 ? -13.011 -0.569 9.018 1.00 94.19 200 LEU A CA 1
ATOM 1614 C C . LEU A 1 200 ? -13.619 -1.068 7.700 1.00 94.19 200 LEU A C 1
ATOM 1616 O O . LEU A 1 200 ? -13.722 -0.294 6.753 1.00 94.19 200 LEU A O 1
ATOM 1620 N N . SER A 1 201 ? -14.002 -2.341 7.635 1.00 92.06 201 SER A N 1
ATOM 1621 C CA . SER A 1 201 ? -14.585 -2.952 6.437 1.00 92.06 201 SER A CA 1
ATOM 1622 C C . SER A 1 201 ? -15.979 -2.403 6.134 1.00 92.06 201 SER A C 1
ATOM 1624 O O . SER A 1 201 ? -16.287 -2.154 4.970 1.00 92.06 201 SER A O 1
ATOM 1626 N N . ASP A 1 202 ? -16.787 -2.179 7.172 1.00 91.69 202 ASP A N 1
ATOM 1627 C CA . ASP A 1 202 ? -18.166 -1.698 7.049 1.00 91.69 202 ASP A CA 1
ATOM 1628 C C . ASP A 1 202 ? -18.230 -0.202 6.704 1.00 91.69 202 ASP A C 1
ATOM 1630 O O . ASP A 1 202 ? -19.015 0.218 5.855 1.00 91.69 202 ASP A O 1
ATOM 1634 N N . GLU A 1 203 ? -17.378 0.608 7.336 1.00 91.94 203 GLU A N 1
ATOM 1635 C CA . GLU A 1 203 ? -17.434 2.072 7.247 1.00 91.94 203 GLU A CA 1
ATOM 1636 C C . GLU A 1 203 ? -16.522 2.648 6.152 1.00 91.94 203 GLU A C 1
ATOM 1638 O O . GLU A 1 203 ? -16.737 3.764 5.674 1.00 91.94 203 GLU A O 1
ATOM 1643 N N . VAL A 1 204 ? -15.480 1.911 5.754 1.00 90.62 204 VAL A N 1
ATOM 1644 C CA . VAL A 1 204 ? -14.499 2.344 4.752 1.00 90.62 204 VAL A CA 1
ATOM 1645 C C . VAL A 1 204 ? -14.402 1.256 3.683 1.00 90.62 204 VAL A C 1
ATOM 1647 O O . VAL A 1 204 ? -13.589 0.338 3.811 1.00 90.62 204 VAL A O 1
ATOM 1650 N N . PRO A 1 205 ? -15.201 1.307 2.609 1.00 88.06 205 PRO A N 1
ATOM 1651 C CA . PRO A 1 205 ? -15.108 0.315 1.547 1.00 88.06 205 PRO A CA 1
ATOM 1652 C C . PRO A 1 205 ? -13.763 0.413 0.811 1.00 88.06 205 PRO A C 1
ATOM 1654 O O . PRO A 1 205 ? -13.124 1.466 0.770 1.00 88.06 205 PRO A O 1
ATOM 1657 N N . LEU A 1 206 ? -13.338 -0.693 0.198 1.00 86.56 206 LEU A N 1
ATOM 1658 C CA . LEU A 1 206 ? -12.265 -0.657 -0.797 1.00 86.56 206 LEU A CA 1
ATOM 1659 C C . LEU A 1 206 ? -12.736 0.156 -2.018 1.00 86.56 206 LEU A C 1
ATOM 1661 O O . LEU A 1 206 ? -13.895 0.051 -2.418 1.00 86.56 206 LEU A O 1
ATOM 1665 N N . ASP A 1 207 ? -11.837 0.916 -2.638 1.00 71.75 207 ASP A N 1
ATOM 1666 C CA . ASP A 1 207 ? -12.185 1.962 -3.611 1.00 71.75 207 ASP A CA 1
ATOM 1667 C C . ASP A 1 207 ? -12.725 1.434 -4.952 1.00 71.75 207 ASP A C 1
ATOM 1669 O O . ASP A 1 207 ? -12.193 0.486 -5.537 1.00 71.75 207 ASP A O 1
ATOM 1673 N N . LEU A 1 208 ? -13.767 2.087 -5.464 1.00 60.22 208 LEU A N 1
ATOM 1674 C CA . LEU A 1 208 ? -14.430 1.761 -6.727 1.00 60.22 208 LEU A CA 1
ATOM 1675 C C . LEU A 1 208 ? -13.622 2.206 -7.956 1.00 60.22 208 LEU A C 1
ATOM 1677 O O . LEU A 1 208 ? -13.867 1.693 -9.048 1.00 60.22 208 LEU A O 1
ATOM 1681 N N . GLU A 1 209 ? -12.678 3.139 -7.795 1.00 63.12 209 GLU A N 1
ATOM 1682 C CA . GLU A 1 209 ? -11.892 3.690 -8.909 1.00 63.12 209 GLU A CA 1
ATOM 1683 C C . GLU A 1 209 ? -10.655 2.857 -9.271 1.00 63.12 209 GLU A C 1
ATOM 1685 O O . GLU A 1 209 ? -10.106 3.000 -10.366 1.00 63.12 209 GLU A O 1
ATOM 1690 N N . ILE A 1 210 ? -10.229 1.934 -8.401 1.00 70.88 210 ILE A N 1
ATOM 1691 C CA . ILE A 1 210 ? -9.175 0.977 -8.749 1.00 70.88 210 ILE A CA 1
ATOM 1692 C C . ILE A 1 210 ? -9.736 -0.005 -9.790 1.00 70.88 210 ILE A C 1
ATOM 1694 O O . ILE A 1 210 ? -10.764 -0.630 -9.524 1.00 70.88 210 ILE A O 1
ATOM 1698 N N . PRO A 1 211 ? -9.081 -0.207 -10.954 1.00 67.62 211 PRO A N 1
ATOM 1699 C CA . PRO A 1 211 ? -9.564 -1.139 -11.968 1.00 67.62 211 PRO A CA 1
ATOM 1700 C C . PRO A 1 211 ? -9.737 -2.558 -11.411 1.00 67.62 211 PRO A C 1
ATOM 1702 O O . PRO A 1 211 ? -8.764 -3.239 -11.084 1.00 67.62 211 PRO A O 1
ATOM 1705 N N . ARG A 1 212 ? -10.989 -3.021 -11.329 1.00 74.44 212 ARG A N 1
ATOM 1706 C CA . ARG A 1 212 ? -11.342 -4.382 -10.893 1.00 74.44 212 ARG A CA 1
ATOM 1707 C C . ARG A 1 212 ? -11.764 -5.230 -12.087 1.00 74.44 212 ARG A C 1
ATOM 1709 O O . ARG A 1 212 ? -12.331 -4.700 -13.047 1.00 74.44 212 ARG A O 1
ATOM 1716 N N . ARG A 1 213 ? -11.540 -6.551 -12.043 1.00 61.34 213 ARG A N 1
ATOM 1717 C CA . ARG A 1 213 ? -12.151 -7.439 -13.045 1.00 61.34 213 ARG A CA 1
ATOM 1718 C C . ARG A 1 213 ? -13.668 -7.307 -12.920 1.00 61.34 213 ARG A C 1
ATOM 1720 O O . ARG A 1 213 ? -14.227 -7.531 -11.849 1.00 61.34 213 ARG A O 1
ATOM 1727 N N . ARG A 1 214 ? -14.332 -6.932 -14.014 1.00 54.25 214 ARG A N 1
ATOM 1728 C CA . ARG A 1 214 ? -15.790 -7.041 -14.107 1.00 54.25 214 ARG A CA 1
ATOM 1729 C C . ARG A 1 214 ? -16.122 -8.536 -14.126 1.00 54.25 214 ARG A C 1
ATOM 1731 O O . ARG A 1 214 ? -15.504 -9.264 -14.901 1.00 54.25 214 ARG A O 1
ATOM 1738 N N . LYS A 1 215 ? -16.997 -8.973 -13.214 1.00 45.50 215 LYS A N 1
ATOM 1739 C CA . LYS A 1 215 ? -17.552 -10.333 -13.223 1.00 45.50 215 LYS A CA 1
ATOM 1740 C C . LYS A 1 215 ? -18.312 -10.589 -14.518 1.00 45.50 215 LYS A C 1
ATOM 1742 O O . LYS A 1 215 ? -18.941 -9.625 -15.011 1.00 45.50 215 LYS A O 1
#

pLDDT: mean 86.08, std 11.67, range [45.5, 98.56]

Radius of gyration: 22.72 Å; chains: 1; bounding box: 41×58×57 Å

Sequence (215 aa):
YMGETELLNYFSTLDIQLRSCLDQETYDLFHKKLTEHVLMQDPKFQWCTHKCPIPHCPIRRSLHGHHPRDCLFYLRDWGVPRLQKLLQDNNIAFNTDPPVGTRATPGGGCRVMEQKETLDGLKDEPCGKETLAGYAGLCEAHYKEYLVSLINSHALDPAVFYSLQEVEIVCRRHLTAAQVLPRGPTEDEEAYRRRLIQVLSDEVPLDLEIPRRRK

Secondary structure (DSSP, 8-state):
---HHHHHHHHHHHHHHHHTTS-HHHHHHHHHHHHTT-GGG-TT--------SSTT-TTTTSS-----TTSHHHHTTS-HHHHHHHHHHTT----SSPPTT-PPPTT-----EEEEEETTEEEEEE------TTTTT--HHHHHHHHHHHHHHTT--GGGG--HHHHHHHHHHHS-TTTSPPPPTT--HHHHHHHHHHHHHHHSPPPTTS-----

Organism: NCBI:txid129467